Protein 4GGT (pdb70)

Radius of gyration: 18.89 Å; Cα contacts (8 Å, |Δi|>4): 561; chains: 2; bounding box: 38×26×58 Å

Solvent-accessible surface area: 10757 Å² total; per-residue (Å²): 46,53,46,83,0,34,0,85,11,122,139,24,5,44,0,43,1,141,31,20,105,115,22,81,8,108,6,33,3,18,24,80,49,169,79,62,96,1,58,40,69,82,13,98,3,45,14,45,29,57,151,122,11,8,50,1,9,0,6,9,22,130,27,33,3,0,8,20,11,63,14,45,43,147,65,63,86,0,52,16,58,27,11,36,24,73,34,17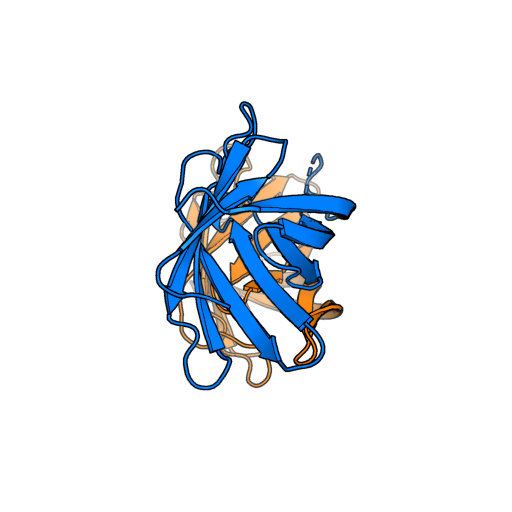3,162,11,100,33,44,138,93,126,29,44,6,77,0,53,82,84,149,47,53,44,85,0,39,0,69,10,152,100,21,1,41,0,45,0,142,31,24,101,112,24,71,6,110,8,35,5,18,9,74,7,154,68,54,66,16,75,46,63,78,20,102,3,53,14,44,28,60,148,123,9,10,65,0,5,0,6,13,22,137,39,23,8,0,8,33,11,66,22,52,43,157,65,65,86,0,53,15,59,16,8,20,12,61,27,47,156,166,1,115,27,31,145,80,134,28,40,14,68,0,56,85,87,142

CATH classification: 2.40.128.30

Nearest PDB structures (foldseek):
  4ggt-assembly1_A  TM=1.010E+00  e=2.140E-19  Bradyrhizobium diazoefficiens USDA 110
  4ggz-assembly4_D  TM=9.740E-01  e=4.653E-16  Bradyrhizobium diazoefficiens USDA 110
  3ew2-assembly4_F  TM=9.102E-01  e=3.823E-08  Rhizobium etli CFN 42
  4jnj-assembly3_C  TM=8.914E-01  e=3.272E-08  Streptomyces avidinii
  6hdt-assembly2_B  TM=8.912E-01  e=3.823E-08  Afifella pfennigii

Sequence (211 aa):
LPAPSYWKNERGSELLIWSANSGTIQGTFTNHAQGFACQGIPYPAAGSVSPTGLYFVVTFAQCNSFTRWVGTIKGSQMPTSWTLFYVNKGKPSRLKGGDIFTRVWLPAPSYWKNERGSELLIWSANNSGTIIQGTFTNHAQGFACQGIPYPAAGSVSPTGLYFVVTFAQCNSFTRRWVGTIKGSQMPTSWTLFYVDNKGKPSRLKGGDIFTRVW

Foldseek 3Di:
DDPQFWWAWPQGKIKGWHDQPPFWTWIWIAAQDPPQPLHPPIFTWIWGQDPVAIKIKTQSPVFAKMKMWTFHDDDQKTKTKMKMWGFVVRRIDIDIGIIMIGIPD/DDPQFWKAWPQGKIWGWHDCPPFKTWIWIADNHPPDPRHPDIFIWIWGQDPVAIKIKTQSPPQAKMKIWTFHDDDQKTKTKMKMWGAPPVGRTDIDIDIIMIGIPD

Structure (mmCIF, N/CA/C/O backbone):
data_4GGT
#
_entry.id   4GGT
#
_cell.length_a   34.771
_cell.length_b   46.118
_cell.length_c   46.449
_cell.angle_alpha   106.59
_cell.angle_beta   106.92
_cell.angle_gamma   106.82
#
_symmetry.space_group_name_H-M   'P 1'
#
loop_
_entity.id
_entity.type
_entity.pdbx_description
1 polymer 'Bradavidin 2'
2 water water
#
loop_
_atom_site.group_PDB
_atom_site.id
_atom_site.type_symbol
_atom_site.label_atom_id
_atom_site.label_alt_id
_atom_site.label_comp_id
_atom_site.label_asym_id
_atom_site.label_entity_id
_atom_site.label_seq_id
_atom_site.pdbx_PDB_ins_code
_atom_site.Cartn_x
_atom_site.Cartn_y
_atom_site.Cartn_z
_atom_site.occupancy
_atom_site.B_iso_or_equiv
_atom_site.auth_seq_id
_atom_site.auth_comp_id
_atom_site.auth_asym_id
_atom_site.auth_atom_id
_atom_site.pdbx_PDB_model_num
ATOM 1 N N . LEU A 1 10 ? 18.675 6.274 -14.057 1.00 31.27 7 LEU A N 1
ATOM 2 C CA . LEU A 1 10 ? 17.554 6.744 -13.181 1.00 30.44 7 LEU A CA 1
ATOM 3 C C . LEU A 1 10 ? 16.984 8.099 -13.618 1.00 30.40 7 LEU A C 1
ATOM 4 O O . LEU A 1 10 ? 17.638 9.128 -13.429 1.00 30.82 7 LEU A O 1
ATOM 9 N N . PRO A 1 11 ? 15.752 8.115 -14.183 1.00 30.05 8 PRO A N 1
ATOM 10 C CA . PRO A 1 11 ? 15.168 9.407 -14.545 1.00 29.41 8 PRO A CA 1
ATOM 11 C C . PRO A 1 11 ? 14.965 10.265 -13.306 1.00 28.67 8 PRO A C 1
ATOM 12 O O . PRO A 1 11 ? 14.660 9.740 -12.214 1.00 28.65 8 PRO A O 1
ATOM 16 N N . ALA A 1 12 ? 15.124 11.568 -13.492 1.00 27.78 9 ALA A N 1
ATOM 17 C CA . ALA A 1 12 ? 15.043 12.535 -12.401 1.00 25.82 9 ALA A CA 1
ATOM 18 C C . ALA A 1 12 ? 14.647 13.898 -12.957 1.00 26.34 9 ALA A C 1
ATOM 19 O O . ALA A 1 12 ? 15.196 14.320 -13.976 1.00 26.74 9 ALA A O 1
ATOM 21 N N . PRO A 1 13 ? 13.670 14.569 -12.309 1.00 25.62 10 PRO A N 1
ATOM 22 C CA . PRO A 1 13 ? 12.941 13.986 -11.183 1.00 24.65 10 PRO A CA 1
ATOM 23 C C . PRO A 1 13 ? 12.013 12.856 -11.580 1.00 24.18 10 PRO A C 1
ATOM 24 O O . PRO A 1 13 ? 11.601 12.725 -12.746 1.00 23.96 10 PRO A O 1
ATOM 28 N N . SER A 1 14 ? 11.674 12.014 -10.612 1.00 22.40 11 SER A N 1
ATOM 29 C CA . SER A 1 14 ? 10.726 10.959 -10.878 1.00 20.93 11 SER A CA 1
ATOM 30 C C . SER A 1 14 ? 10.151 10.546 -9.557 1.00 20.32 11 SER A C 1
ATOM 31 O O . SER A 1 14 ? 10.666 10.935 -8.505 1.00 21.28 11 SER A O 1
ATOM 34 N N . TYR A 1 15 ? 9.069 9.790 -9.616 1.00 20.25 12 TYR A N 1
ATOM 35 C CA . TYR A 1 15 ? 8.339 9.429 -8.416 1.00 19.85 12 TYR A CA 1
ATOM 36 C C . TYR A 1 15 ? 7.871 7.976 -8.550 1.00 19.90 12 TYR A C 1
ATOM 37 O O . TYR A 1 15 ? 7.281 7.601 -9.570 1.00 19.62 12 TYR A O 1
ATOM 46 N N . TRP A 1 16 ? 8.158 7.171 -7.521 1.00 20.21 13 TRP A N 1
ATOM 47 C CA . TRP A 1 16 ? 7.945 5.734 -7.554 1.00 20.28 13 TRP A CA 1
ATOM 48 C C . TRP A 1 16 ? 7.261 5.281 -6.271 1.00 20.64 13 TRP A C 1
ATOM 49 O O . TRP A 1 16 ? 7.466 5.871 -5.198 1.00 19.44 13 TRP A O 1
ATOM 60 N N . LYS A 1 17 ? 6.463 4.227 -6.373 1.00 20.18 14 LYS A N 1
ATOM 61 C CA . LYS A 1 17 ? 5.818 3.631 -5.198 1.00 21.11 14 LYS A CA 1
ATOM 62 C C . LYS A 1 17 ? 5.952 2.128 -5.217 1.00 21.33 14 LYS A C 1
ATOM 63 O O . LYS A 1 17 ? 5.914 1.528 -6.285 1.00 20.48 14 LYS A O 1
ATOM 69 N N . ASN A 1 18 ? 6.085 1.508 -4.038 1.00 20.97 15 ASN A N 1
ATOM 70 C CA . ASN A 1 18 ? 6.162 0.044 -3.981 1.00 22.36 15 ASN A CA 1
ATOM 71 C C . ASN A 1 18 ? 4.777 -0.493 -3.650 1.00 23.65 15 ASN A C 1
ATOM 72 O O . ASN A 1 18 ? 3.856 0.291 -3.477 1.00 24.00 15 ASN A O 1
ATOM 77 N N . GLU A 1 19 ? 4.646 -1.811 -3.567 1.00 25.18 16 GLU A N 1
ATOM 78 C CA . GLU A 1 19 ? 3.334 -2.425 -3.419 1.00 28.37 16 GLU A CA 1
ATOM 79 C C . GLU A 1 19 ? 2.709 -2.143 -2.051 1.00 28.85 16 GLU A C 1
ATOM 80 O O . GLU A 1 19 ? 1.483 -2.216 -1.918 1.00 30.12 16 GLU A O 1
ATOM 86 N N . ARG A 1 20 ? 3.531 -1.765 -1.062 1.00 29.45 17 ARG A N 1
ATOM 87 C CA . ARG A 1 20 ? 3.057 -1.396 0.286 1.00 30.74 17 ARG A CA 1
ATOM 88 C C . ARG A 1 20 ? 2.647 0.093 0.382 1.00 29.55 17 ARG A C 1
ATOM 89 O O . ARG A 1 20 ? 2.200 0.543 1.444 1.00 30.77 17 ARG A O 1
ATOM 97 N N . GLY A 1 21 ? 2.853 0.860 -0.696 1.00 27.62 18 GLY A N 1
ATOM 98 C CA . GLY A 1 21 ? 2.507 2.280 -0.732 1.00 25.92 18 GLY A CA 1
ATOM 99 C C . GLY A 1 21 ? 3.556 3.270 -0.241 1.00 24.74 18 GLY A C 1
ATOM 100 O O . GLY A 1 21 ? 3.259 4.457 -0.036 1.00 25.68 18 GLY A O 1
ATOM 101 N N . SER A 1 22 ? 4.768 2.784 -0.018 1.00 22.94 19 SER A N 1
ATOM 102 C CA . SER A 1 22 ? 5.893 3.665 0.298 1.00 22.17 19 SER A CA 1
ATOM 103 C C . SER A 1 22 ? 6.258 4.469 -0.939 1.00 21.35 19 SER A C 1
ATOM 104 O O . SER A 1 22 ? 6.059 3.994 -2.052 1.00 20.57 19 SER A O 1
ATOM 107 N N . GLU A 1 23 ? 6.713 5.701 -0.720 1.00 20.19 20 GLU A N 1
ATOM 108 C CA . GLU A 1 23 ? 6.985 6.649 -1.797 1.00 20.84 20 GLU A CA 1
ATOM 109 C C . GLU A 1 23 ? 8.468 6.933 -1.896 1.00 20.14 20 GLU A C 1
ATOM 110 O O . GLU A 1 23 ? 9.128 7.192 -0.887 1.00 19.28 20 GLU A O 1
ATOM 116 N N . LEU A 1 24 ? 8.953 7.031 -3.130 1.00 19.49 21 LEU A N 1
ATOM 117 C CA . LEU A 1 24 ? 10.329 7.371 -3.410 1.00 18.76 21 LEU A CA 1
ATOM 118 C C . LEU A 1 24 ? 10.335 8.498 -4.427 1.00 19.15 21 LEU A C 1
ATOM 119 O O . LEU A 1 24 ? 9.962 8.290 -5.573 1.00 19.12 21 LEU A O 1
ATOM 124 N N . LEU A 1 25 ? 10.732 9.693 -3.976 1.00 19.31 22 LEU A N 1
ATOM 125 C CA . LEU A 1 25 ? 10.836 10.854 -4.878 1.00 19.75 22 LEU A CA 1
ATOM 126 C C . LEU A 1 25 ? 12.302 11.079 -5.233 1.00 20.65 22 LEU A C 1
ATOM 127 O O . LEU A 1 25 ? 13.153 11.229 -4.351 1.00 19.46 22 LEU A O 1
ATOM 132 N N . ILE A 1 26 ? 12.623 11.064 -6.525 1.00 18.97 23 ILE A N 1
ATOM 133 C CA . ILE A 1 26 ? 13.996 11.242 -6.951 1.00 21.39 23 ILE A CA 1
ATOM 134 C C . ILE A 1 26 ? 14.157 12.655 -7.441 1.00 22.20 23 ILE A C 1
ATOM 135 O O . ILE A 1 26 ? 13.467 13.081 -8.381 1.00 23.31 23 ILE A O 1
ATOM 140 N N . TRP A 1 27 ? 15.018 13.412 -6.768 1.00 23.84 24 TRP A N 1
ATOM 141 C CA . TRP A 1 27 ? 15.282 14.807 -7.152 1.00 25.23 24 TRP A CA 1
ATOM 142 C C . TRP A 1 27 ? 16.274 14.895 -8.309 1.00 26.06 24 TRP A C 1
ATOM 143 O O . TRP A 1 27 ? 16.088 15.665 -9.273 1.00 26.57 24 TRP A O 1
ATOM 154 N N . SER A 1 28 ? 17.338 14.118 -8.189 1.00 27.32 25 SER A N 1
ATOM 155 C CA . SER A 1 28 ? 18.453 14.127 -9.116 1.00 28.77 25 SER A CA 1
ATOM 156 C C . SER A 1 28 ? 19.245 12.842 -8.967 1.00 30.43 25 SER A C 1
ATOM 157 O O . SER A 1 28 ? 19.138 12.135 -7.946 1.00 28.68 25 SER A O 1
ATOM 160 N N . ALA A 1 29 ? 20.008 12.519 -10.011 1.00 32.28 26 ALA A N 1
ATOM 161 C CA . ALA A 1 29 ? 20.874 11.350 -9.991 1.00 35.10 26 ALA A CA 1
ATOM 162 C C . ALA A 1 29 ? 22.105 11.604 -10.844 1.00 37.75 26 ALA A C 1
ATOM 163 O O . ALA A 1 29 ? 22.588 10.702 -11.547 1.00 37.87 26 ALA A O 1
ATOM 165 N N . ASN A 1 30 ? 22.605 12.833 -10.765 1.00 40.46 27 ASN A N 1
ATOM 166 C CA . ASN A 1 30 ? 23.717 13.263 -11.607 1.00 42.76 27 ASN A CA 1
ATOM 167 C C . ASN A 1 30 ? 25.068 12.825 -11.047 1.00 43.28 27 ASN A C 1
ATOM 168 O O . ASN A 1 30 ? 25.310 12.853 -9.816 1.00 43.48 27 ASN A O 1
ATOM 173 N N . SER A 1 31 ? 25.929 12.402 -11.972 1.00 43.64 28 SER A N 1
ATOM 174 C CA . SER A 1 31 ? 27.158 11.681 -11.652 1.00 44.00 28 SER A CA 1
ATOM 175 C C . SER A 1 31 ? 26.851 10.485 -10.739 1.00 43.18 28 SER A C 1
ATOM 176 O O . SER A 1 31 ? 27.590 10.197 -9.796 1.00 43.95 28 SER A O 1
ATOM 179 N N . GLY A 1 32 ? 25.721 9.833 -11.018 1.00 42.14 29 GLY A N 1
ATOM 180 C CA . GLY A 1 32 ? 25.334 8.570 -10.385 1.00 40.47 29 GLY A CA 1
ATOM 181 C C . GLY A 1 32 ? 25.206 8.592 -8.874 1.00 39.14 29 GLY A C 1
ATOM 182 O O . GLY A 1 32 ? 25.333 7.558 -8.214 1.00 38.98 29 GLY A O 1
ATOM 183 N N . THR A 1 33 ? 25.005 9.779 -8.317 1.00 37.76 30 THR A N 1
ATOM 184 C CA . THR A 1 33 ? 24.697 9.890 -6.895 1.00 36.38 30 THR A CA 1
ATOM 185 C C . THR A 1 33 ? 23.210 10.154 -6.806 1.00 35.02 30 THR A C 1
ATOM 186 O O . THR A 1 33 ? 22.710 11.096 -7.432 1.00 35.42 30 THR A O 1
ATOM 190 N N . ILE A 1 34 ? 22.478 9.343 -6.053 1.00 33.14 31 ILE A N 1
ATOM 191 C CA . ILE A 1 34 ? 21.041 9.603 -6.022 1.00 30.85 31 ILE A CA 1
ATOM 192 C C . ILE A 1 34 ? 20.653 10.503 -4.850 1.00 29.57 31 ILE A C 1
ATOM 193 O O . ILE A 1 34 ? 21.063 10.268 -3.712 1.00 29.87 31 ILE A O 1
ATOM 198 N N . GLN A 1 35 ? 19.916 11.567 -5.168 1.00 27.17 32 GLN A N 1
ATOM 199 C CA . GLN A 1 35 ? 19.343 12.463 -4.155 1.00 25.90 32 GLN A CA 1
ATOM 200 C C . GLN A 1 35 ? 17.845 12.225 -4.188 1.00 24.06 32 GLN A C 1
ATOM 201 O O . GLN A 1 35 ? 17.170 12.534 -5.192 1.00 23.14 32 GLN A O 1
ATOM 207 N N . GLY A 1 36 ? 17.320 11.669 -3.108 1.00 22.31 33 GLY A N 1
ATOM 208 C CA . GLY A 1 36 ? 15.901 11.318 -3.088 1.00 20.20 33 GLY A CA 1
ATOM 209 C C . GLY A 1 36 ? 15.242 11.556 -1.739 1.00 19.86 33 GLY A C 1
ATOM 210 O O . GLY A 1 36 ? 15.906 11.917 -0.767 1.00 18.63 33 GLY A O 1
ATOM 211 N N . THR A 1 37 ? 13.937 11.355 -1.695 1.00 19.43 34 THR A N 1
ATOM 212 C CA . THR A 1 37 ? 13.162 11.475 -0.448 1.00 20.86 34 THR A CA 1
ATOM 213 C C . THR A 1 37 ? 12.263 10.257 -0.363 1.00 20.41 34 THR A C 1
ATOM 214 O O . THR A 1 37 ? 11.604 9.926 -1.327 1.00 21.93 34 THR A O 1
ATOM 218 N N . PHE A 1 38 ? 12.191 9.612 0.793 1.00 19.26 35 PHE A N 1
ATOM 219 C CA . PHE A 1 38 ? 11.457 8.378 0.880 1.00 18.64 35 PHE A CA 1
ATOM 220 C C . PHE A 1 38 ? 10.482 8.544 2.025 1.00 18.40 35 PHE A C 1
ATOM 221 O O . PHE A 1 38 ? 10.865 9.053 3.096 1.00 18.75 35 PHE A O 1
ATOM 229 N N . THR A 1 39 ? 9.257 8.127 1.818 1.00 19.58 36 THR A N 1
ATOM 230 C CA . THR A 1 39 ? 8.345 8.073 2.963 1.00 21.56 36 THR A CA 1
ATOM 231 C C . THR A 1 39 ? 7.555 6.784 3.054 1.00 21.48 36 THR A C 1
ATOM 232 O O . THR A 1 39 ? 7.026 6.299 2.080 1.00 20.32 36 THR A O 1
ATOM 236 N N . ASN A 1 40 ? 7.620 6.174 4.231 1.00 21.05 37 ASN A N 1
ATOM 237 C CA . ASN A 1 40 ? 6.957 4.922 4.526 1.00 22.66 37 ASN A CA 1
ATOM 238 C C . ASN A 1 40 ? 5.536 5.278 4.926 1.00 23.26 37 ASN A C 1
ATOM 239 O O . ASN A 1 40 ? 5.307 6.355 5.478 1.00 23.72 37 ASN A O 1
ATOM 244 N N . HIS A 1 41 ? 4.586 4.403 4.612 1.00 24.74 38 HIS A N 1
ATOM 245 C CA . HIS A 1 41 ? 3.196 4.666 4.958 1.00 26.63 38 HIS A CA 1
ATOM 246 C C . HIS A 1 41 ? 2.541 3.500 5.676 1.00 27.55 38 HIS A C 1
ATOM 247 O O . HIS A 1 41 ? 1.324 3.278 5.546 1.00 27.72 38 HIS A O 1
ATOM 254 N N . ALA A 1 42 ? 3.340 2.769 6.456 1.00 28.00 39 ALA A N 1
ATOM 255 C CA . ALA A 1 42 ? 2.837 1.614 7.198 1.00 28.25 39 ALA A CA 1
ATOM 256 C C . ALA A 1 42 ? 2.239 2.071 8.526 1.00 28.70 39 ALA A C 1
ATOM 257 O O . ALA A 1 42 ? 2.956 2.577 9.409 1.00 28.36 39 ALA A O 1
ATOM 259 N N . GLN A 1 43 ? 0.924 1.929 8.669 1.00 29.78 40 GLN A N 1
ATOM 260 C CA . GLN A 1 43 ? 0.287 2.326 9.917 1.00 29.12 40 GLN A CA 1
ATOM 261 C C . GLN A 1 43 ? 0.895 1.505 11.031 1.00 28.42 40 GLN A C 1
ATOM 262 O O . GLN A 1 43 ? 1.121 0.310 10.878 1.00 28.16 40 GLN A O 1
ATOM 268 N N . GLY A 1 44 ? 1.176 2.138 12.162 1.00 27.22 41 GLY A N 1
ATOM 269 C CA . GLY A 1 44 ? 1.773 1.384 13.264 1.00 26.53 41 GLY A CA 1
ATOM 270 C C . GLY A 1 44 ? 3.276 1.583 13.391 1.00 26.89 41 GLY A C 1
ATOM 271 O O . GLY A 1 44 ? 3.825 1.490 14.494 1.00 27.64 41 GLY A O 1
ATOM 272 N N . PHE A 1 45 ? 3.938 1.848 12.265 1.00 25.56 42 PHE A N 1
ATOM 273 C CA . PHE A 1 45 ? 5.381 2.187 12.266 1.00 24.63 42 PHE A CA 1
ATOM 274 C C . PHE A 1 45 ? 5.579 3.624 12.714 1.00 24.28 42 PHE A C 1
ATOM 275 O O . PHE A 1 45 ? 5.051 4.536 12.097 1.00 23.88 42 PHE A O 1
ATOM 283 N N . ALA A 1 46 ? 6.341 3.852 13.790 1.00 23.22 43 ALA A N 1
ATOM 284 C CA . ALA A 1 46 ? 6.403 5.177 14.406 1.00 24.14 43 ALA A CA 1
ATOM 285 C C . ALA A 1 46 ? 6.971 6.295 13.523 1.00 24.77 43 ALA A C 1
ATOM 286 O O . ALA A 1 46 ? 6.830 7.483 13.836 1.00 25.39 43 ALA A O 1
ATOM 288 N N . CYS A 1 47 ? 7.584 5.915 12.395 1.00 24.86 44 CYS A N 1
ATOM 289 C CA . CYS A 1 47 ? 8.198 6.884 11.490 1.00 23.77 44 CYS A CA 1
ATOM 290 C C . CYS A 1 47 ? 7.466 6.935 10.163 1.00 23.48 44 CYS A C 1
ATOM 291 O O . CYS A 1 47 ? 7.922 7.594 9.229 1.00 22.81 44 CYS A O 1
ATOM 294 N N . GLN A 1 48 ? 6.315 6.279 10.089 1.00 22.83 45 GLN A N 1
ATOM 295 C CA . GLN A 1 48 ? 5.514 6.392 8.884 1.00 23.84 45 GLN A CA 1
ATOM 296 C C . GLN A 1 48 ? 5.076 7.831 8.687 1.00 23.93 45 GLN A C 1
ATOM 297 O O . GLN A 1 48 ? 4.858 8.573 9.650 1.00 24.74 45 GLN A O 1
ATOM 303 N N . GLY A 1 49 ? 4.957 8.241 7.435 1.00 23.71 46 GLY A N 1
ATOM 304 C CA . GLY A 1 49 ? 4.457 9.556 7.121 1.00 24.00 46 GLY A CA 1
ATOM 305 C C . GLY A 1 49 ? 5.484 10.653 7.251 1.00 24.63 46 GLY A C 1
ATOM 306 O O . GLY A 1 49 ? 5.177 11.818 7.032 1.00 25.30 46 GLY A O 1
ATOM 307 N N . ILE A 1 50 ? 6.702 10.316 7.648 1.00 24.41 47 ILE A N 1
ATOM 308 C CA . ILE A 1 50 ? 7.681 11.370 7.691 1.00 25.57 47 ILE A CA 1
ATOM 309 C C . ILE A 1 50 ? 8.703 11.138 6.574 1.00 24.57 47 ILE A C 1
ATOM 310 O O . ILE A 1 50 ? 9.140 9.991 6.359 1.00 23.97 47 ILE A O 1
ATOM 315 N N . PRO A 1 51 ? 9.006 12.205 5.822 1.00 24.94 48 PRO A N 1
ATOM 316 C CA . PRO A 1 51 ? 9.962 12.091 4.707 1.00 23.71 48 PRO A CA 1
ATOM 317 C C . PRO A 1 51 ? 11.402 12.050 5.208 1.00 23.50 48 PRO A C 1
ATOM 318 O O . PRO A 1 51 ? 11.778 12.839 6.080 1.00 23.23 48 PRO A O 1
ATOM 322 N N . TYR A 1 52 ? 12.168 11.080 4.706 1.00 21.64 49 TYR A N 1
ATOM 323 C CA . TYR A 1 52 ? 13.591 10.957 5.022 1.00 21.18 49 TYR A CA 1
ATOM 324 C C . TYR A 1 52 ? 14.422 10.998 3.770 1.00 20.42 49 TYR A C 1
ATOM 325 O O . TYR A 1 52 ? 13.953 10.590 2.699 1.00 20.43 49 TYR A O 1
ATOM 334 N N . PRO A 1 53 ? 15.675 11.469 3.885 1.00 20.44 50 PRO A N 1
ATOM 335 C CA . PRO A 1 53 ? 16.543 11.427 2.708 1.00 20.61 50 PRO A CA 1
ATOM 336 C C . PRO A 1 53 ? 16.790 10.007 2.222 1.00 20.76 50 PRO A C 1
ATOM 337 O O . PRO A 1 53 ? 16.883 9.070 3.031 1.00 21.75 50 PRO A O 1
ATOM 341 N N . ALA A 1 54 ? 16.884 9.849 0.907 1.00 20.36 51 ALA A N 1
ATOM 342 C CA . ALA A 1 54 ? 17.345 8.603 0.307 1.00 20.22 51 ALA A CA 1
ATOM 343 C C . ALA A 1 54 ? 18.665 8.929 -0.409 1.00 21.52 51 ALA A C 1
ATOM 344 O O . ALA A 1 54 ? 18.741 9.896 -1.182 1.00 22.65 51 ALA A O 1
ATOM 346 N N . ALA A 1 55 ? 19.686 8.166 -0.064 1.00 20.76 52 ALA A N 1
ATOM 347 C CA . ALA A 1 55 ? 21.027 8.327 -0.642 1.00 21.63 52 ALA A CA 1
ATOM 348 C C . ALA A 1 55 ? 21.515 7.008 -1.206 1.00 22.90 52 ALA A C 1
ATOM 349 O O . ALA A 1 55 ? 21.313 5.930 -0.625 1.00 21.74 52 ALA A O 1
ATOM 351 N N . GLY A 1 56 ? 22.215 7.100 -2.325 1.00 23.97 53 GLY A N 1
ATOM 352 C CA . GLY A 1 56 ? 22.842 5.901 -2.879 1.00 25.65 53 GLY A CA 1
ATOM 353 C C . GLY A 1 56 ? 23.511 6.224 -4.186 1.00 26.60 53 GLY A C 1
ATOM 354 O O . GLY A 1 56 ? 23.839 7.391 -4.456 1.00 27.39 53 GLY A O 1
ATOM 355 N N . SER A 1 57 ? 23.689 5.189 -5.000 1.00 28.21 54 SER A N 1
ATOM 356 C CA . SER A 1 57 ? 24.458 5.290 -6.245 1.00 29.74 54 SER A CA 1
ATOM 357 C C . SER A 1 57 ? 23.737 4.522 -7.334 1.00 30.38 54 SER A C 1
ATOM 358 O O . SER A 1 57 ? 23.140 3.469 -7.065 1.00 28.71 54 SER A O 1
ATOM 361 N N . VAL A 1 58 ? 23.789 5.058 -8.555 1.00 31.16 55 VAL A N 1
ATOM 362 C CA . VAL A 1 58 ? 23.271 4.360 -9.732 1.00 32.73 55 VAL A CA 1
ATOM 363 C C . VAL A 1 58 ? 24.405 4.180 -10.732 1.00 34.24 55 VAL A C 1
ATOM 364 O O . VAL A 1 58 ? 25.242 5.068 -10.910 1.00 33.64 55 VAL A O 1
ATOM 368 N N . SER A 1 59 ? 24.456 2.991 -11.324 1.00 35.69 56 SER A N 1
ATOM 369 C CA . SER A 1 59 ? 25.515 2.626 -12.247 1.00 37.21 56 SER A CA 1
ATOM 370 C C . SER A 1 59 ? 24.896 1.859 -13.393 1.00 37.93 56 SER A C 1
ATOM 371 O O . SER A 1 59 ? 23.706 1.522 -13.343 1.00 38.01 56 SER A O 1
ATOM 374 N N . PRO A 1 60 ? 25.703 1.561 -14.437 1.00 39.03 57 PRO A N 1
ATOM 375 C CA . PRO A 1 60 ? 25.245 0.670 -15.497 1.00 39.45 57 PRO A CA 1
ATOM 376 C C . PRO A 1 60 ? 24.731 -0.672 -14.960 1.00 39.53 57 PRO A C 1
ATOM 377 O O . PRO A 1 60 ? 23.845 -1.266 -15.570 1.00 40.33 57 PRO A O 1
ATOM 381 N N . THR A 1 61 ? 25.273 -1.119 -13.826 1.00 38.97 58 THR A N 1
ATOM 382 C CA . THR A 1 61 ? 24.951 -2.423 -13.212 1.00 38.41 58 THR A CA 1
ATOM 383 C C . THR A 1 61 ? 23.650 -2.406 -12.378 1.00 36.94 58 THR A C 1
ATOM 384 O O . THR A 1 61 ? 23.135 -3.473 -11.992 1.00 37.67 58 THR A O 1
ATOM 388 N N . GLY A 1 62 ? 23.106 -1.217 -12.107 1.00 34.04 59 GLY A N 1
ATOM 389 C CA . GLY A 1 62 ? 21.932 -1.123 -11.232 1.00 30.96 59 GLY A CA 1
ATOM 390 C C . GLY A 1 62 ? 22.016 0.031 -10.259 1.00 28.80 59 GLY A C 1
ATOM 391 O O . GLY A 1 62 ? 22.645 1.050 -10.549 1.00 28.14 59 GLY A O 1
ATOM 392 N N . LEU A 1 63 ? 21.360 -0.117 -9.112 1.00 25.92 60 LEU A N 1
ATOM 393 C CA . LEU A 1 63 ? 21.335 0.960 -8.129 1.00 23.79 60 LEU A CA 1
ATOM 394 C C . LEU A 1 63 ? 21.187 0.434 -6.714 1.00 22.94 60 LEU A C 1
ATOM 395 O O . LEU A 1 63 ? 20.746 -0.696 -6.504 1.00 21.44 60 LEU A O 1
ATOM 400 N N . TYR A 1 64 ? 21.569 1.259 -5.739 1.00 21.64 61 TYR A N 1
ATOM 401 C CA . TYR A 1 64 ? 21.206 0.971 -4.355 1.00 21.25 61 TYR A CA 1
ATOM 402 C C . TYR A 1 64 ? 20.880 2.283 -3.685 1.00 20.23 61 TYR A C 1
ATOM 403 O O . TYR A 1 64 ? 21.389 3.332 -4.094 1.00 19.93 61 TYR A O 1
ATOM 412 N N . PHE A 1 65 ? 19.996 2.226 -2.695 1.00 18.78 62 PHE A N 1
ATOM 413 C CA . PHE A 1 65 ? 19.789 3.436 -1.868 1.00 17.48 62 PHE A CA 1
ATOM 414 C C . PHE A 1 65 ? 19.486 3.040 -0.440 1.00 18.21 62 PHE A C 1
ATOM 415 O O . PHE A 1 65 ? 19.076 1.897 -0.174 1.00 15.94 62 PHE A O 1
ATOM 423 N N . VAL A 1 66 ? 19.768 3.963 0.471 1.00 17.47 63 VAL A N 1
ATOM 424 C CA . VAL A 1 66 ? 19.637 3.727 1.903 1.00 17.82 63 VAL A CA 1
ATOM 425 C C . VAL A 1 66 ? 18.784 4.850 2.496 1.00 17.65 63 VAL A C 1
ATOM 426 O O . VAL A 1 66 ? 18.931 6.024 2.139 1.00 16.81 63 VAL A O 1
ATOM 430 N N . VAL A 1 67 ? 17.824 4.468 3.353 1.00 16.74 64 VAL A N 1
ATOM 431 C CA . VAL A 1 67 ? 17.039 5.440 4.067 1.00 17.06 64 VAL A CA 1
ATOM 432 C C . VAL A 1 67 ? 17.175 5.172 5.577 1.00 16.90 64 VAL A C 1
ATOM 433 O O . VAL A 1 67 ? 17.036 4.038 6.014 1.00 16.32 64 VAL A O 1
ATOM 437 N N . THR A 1 68 ? 17.441 6.217 6.353 1.00 15.66 65 THR A N 1
ATOM 438 C CA . THR A 1 68 ? 17.534 6.069 7.823 1.00 17.93 65 THR A CA 1
ATOM 439 C C . THR A 1 68 ? 16.310 6.725 8.463 1.00 17.16 65 THR A C 1
ATOM 440 O O . THR A 1 68 ? 16.035 7.923 8.261 1.00 17.44 65 THR A O 1
ATOM 444 N N . PHE A 1 69 ? 15.506 5.909 9.143 1.00 18.85 66 PHE A N 1
ATOM 445 C CA . PHE A 1 69 ? 14.286 6.407 9.782 1.00 19.06 66 PHE A CA 1
ATOM 446 C C . PHE A 1 69 ? 14.727 6.831 11.184 1.00 19.52 66 PHE A C 1
ATOM 447 O O . PHE A 1 69 ? 14.779 6.012 12.116 1.00 20.24 66 PHE A O 1
ATOM 455 N N . ALA A 1 70 ? 15.118 8.091 11.296 1.00 20.76 67 ALA A N 1
ATOM 456 C CA . ALA A 1 70 ? 15.988 8.513 12.405 1.00 21.83 67 ALA A CA 1
ATOM 457 C C . ALA A 1 70 ? 15.341 8.322 13.761 1.00 23.62 67 ALA A C 1
ATOM 458 O O . ALA A 1 70 ? 16.008 7.840 14.706 1.00 23.99 67 ALA A O 1
ATOM 460 N N . GLN A 1 71 ? 14.059 8.658 13.857 1.00 24.22 68 GLN A N 1
ATOM 461 C CA . GLN A 1 71 ? 13.373 8.627 15.161 1.00 25.88 68 GLN A CA 1
ATOM 462 C C . GLN A 1 71 ? 13.075 7.197 15.632 1.00 25.93 68 GLN A C 1
ATOM 463 O O . GLN A 1 71 ? 12.738 6.975 16.796 1.00 26.23 68 GLN A O 1
ATOM 469 N N . CYS A 1 72 ? 13.242 6.231 14.728 1.00 25.55 69 CYS A N 1
ATOM 470 C CA . CYS A 1 72 ? 12.954 4.819 14.954 1.00 24.92 69 CYS A CA 1
ATOM 471 C C . CYS A 1 72 ? 14.198 3.924 15.057 1.00 23.77 69 CYS A C 1
ATOM 472 O O . CYS A 1 72 ? 14.072 2.704 15.141 1.00 23.89 69 CYS A O 1
ATOM 475 N N . ASN A 1 73 ? 15.403 4.503 15.047 1.00 21.89 70 ASN A N 1
ATOM 476 C CA . ASN A 1 73 ? 16.614 3.674 15.151 1.00 20.71 70 ASN A CA 1
ATOM 477 C C . ASN A 1 73 ? 16.612 2.511 14.165 1.00 19.86 70 ASN A C 1
ATOM 478 O O . ASN A 1 73 ? 16.814 1.331 14.500 1.00 18.15 70 ASN A O 1
ATOM 483 N N . SER A 1 74 ? 16.379 2.862 12.909 1.00 19.56 71 SER A N 1
ATOM 484 C CA . SER A 1 74 ? 16.389 1.851 11.888 1.00 19.62 71 SER A CA 1
ATOM 485 C C . SER A 1 74 ? 16.845 2.455 10.584 1.00 18.22 71 SER A C 1
ATOM 486 O O . SER A 1 74 ? 16.708 3.667 10.361 1.00 18.94 71 SER A O 1
ATOM 489 N N . PHE A 1 75 ? 17.389 1.593 9.751 1.00 17.89 72 PHE A N 1
ATOM 490 C CA . PHE A 1 75 ? 17.620 1.961 8.363 1.00 16.60 72 PHE A CA 1
ATOM 491 C C . PHE A 1 75 ? 17.412 0.778 7.463 1.00 16.59 72 PHE A C 1
ATOM 492 O O . PHE A 1 75 ? 17.533 -0.387 7.875 1.00 16.80 72 PHE A O 1
ATOM 500 N N . THR A 1 76 ? 17.079 1.076 6.217 1.00 15.52 73 THR A N 1
ATOM 501 C CA . THR A 1 76 ? 16.916 0.037 5.189 1.00 16.47 73 THR A CA 1
ATOM 502 C C . THR A 1 76 ? 17.797 0.360 3.994 1.00 17.08 73 THR A C 1
ATOM 503 O O . THR A 1 76 ? 17.904 1.519 3.622 1.00 17.18 73 THR A O 1
ATOM 507 N N . ARG A 1 77 ? 18.391 -0.674 3.404 1.00 17.06 74 ARG A N 1
ATOM 508 C CA . ARG A 1 77 ? 19.154 -0.505 2.182 1.00 16.27 74 ARG A CA 1
ATOM 509 C C . ARG A 1 77 ? 18.455 -1.329 1.132 1.00 17.20 74 ARG A C 1
ATOM 510 O O . ARG A 1 77 ? 18.257 -2.552 1.345 1.00 16.39 74 ARG A O 1
ATOM 518 N N . TRP A 1 78 ? 18.186 -0.691 -0.012 1.00 16.70 75 TRP A N 1
ATOM 519 C CA . TRP A 1 78 ? 17.612 -1.408 -1.167 1.00 17.21 75 TRP A CA 1
ATOM 520 C C . TRP A 1 78 ? 18.706 -1.512 -2.233 1.00 17.85 75 TRP A C 1
ATOM 521 O O . TRP A 1 78 ? 19.476 -0.566 -2.443 1.00 17.57 75 TRP A O 1
ATOM 532 N N . VAL A 1 79 ? 18.772 -2.662 -2.910 1.00 18.25 76 VAL A N 1
ATOM 533 C CA . VAL A 1 79 ? 19.667 -2.829 -4.021 1.00 20.08 76 VAL A CA 1
ATOM 534 C C . VAL A 1 79 ? 18.827 -3.474 -5.150 1.00 19.81 76 VAL A C 1
ATOM 535 O O . VAL A 1 79 ? 17.974 -4.324 -4.881 1.00 19.42 76 VAL A O 1
ATOM 539 N N . GLY A 1 80 ? 19.011 -3.004 -6.369 1.00 19.76 77 GLY A N 1
ATOM 540 C CA . GLY A 1 80 ? 18.203 -3.501 -7.483 1.00 20.64 77 GLY A CA 1
ATOM 541 C C . GLY A 1 80 ? 18.627 -2.945 -8.819 1.00 20.98 77 GLY A C 1
ATOM 542 O O . GLY A 1 80 ? 19.806 -2.620 -9.047 1.00 21.43 77 GLY A O 1
ATOM 543 N N . THR A 1 81 ? 17.652 -2.800 -9.695 1.00 22.38 78 THR A N 1
ATOM 544 C CA . THR A 1 81 ? 17.932 -2.379 -11.071 1.00 23.97 78 THR A CA 1
ATOM 545 C C . THR A 1 81 ? 16.725 -1.641 -11.583 1.00 23.79 78 THR A C 1
ATOM 546 O O . THR A 1 81 ? 15.671 -1.659 -10.947 1.00 23.47 78 THR A O 1
ATOM 550 N N . ILE A 1 82 ? 16.889 -0.964 -12.715 1.00 23.76 79 ILE A N 1
ATOM 551 C CA . ILE A 1 82 ? 15.794 -0.264 -13.350 1.00 24.71 79 ILE A CA 1
ATOM 552 C C . ILE A 1 82 ? 15.536 -0.889 -14.710 1.00 24.71 79 ILE A C 1
ATOM 553 O O . ILE A 1 82 ? 16.460 -1.018 -15.517 1.00 25.84 79 ILE A O 1
ATOM 558 N N . LYS A 1 83 ? 14.294 -1.292 -14.931 1.00 24.18 80 LYS A N 1
ATOM 559 C CA . LYS A 1 83 ? 13.868 -1.879 -16.191 1.00 24.95 80 LYS A CA 1
ATOM 560 C C . LYS A 1 83 ? 12.637 -1.120 -16.609 1.00 25.43 80 LYS A C 1
ATOM 561 O O . LYS A 1 83 ? 11.520 -1.437 -16.190 1.00 25.41 80 LYS A O 1
ATOM 567 N N . GLY A 1 84 ? 12.858 -0.053 -17.375 1.00 26.67 81 GLY A N 1
ATOM 568 C CA . GLY A 1 84 ? 11.765 0.810 -17.805 1.00 27.49 81 GLY A CA 1
ATOM 569 C C . GLY A 1 84 ? 11.058 1.458 -16.635 1.00 26.95 81 GLY A C 1
ATOM 570 O O . GLY A 1 84 ? 11.680 2.186 -15.872 1.00 28.70 81 GLY A O 1
ATOM 571 N N . SER A 1 85 ? 9.772 1.149 -16.463 1.00 27.12 82 SER A N 1
ATOM 572 C CA . SER A 1 85 ? 8.916 1.806 -15.467 1.00 27.00 82 SER A CA 1
ATOM 573 C C . SER A 1 85 ? 8.880 1.012 -14.132 1.00 25.46 82 SER A C 1
ATOM 574 O O . SER A 1 85 ? 8.101 1.297 -13.230 1.00 23.71 82 SER A O 1
ATOM 577 N N . GLN A 1 86 ? 9.728 -0.006 -14.032 1.00 23.81 83 GLN A N 1
ATOM 578 C CA . GLN A 1 86 ? 9.739 -0.856 -12.836 1.00 23.96 83 GLN A CA 1
ATOM 579 C C . GLN A 1 86 ? 11.137 -0.985 -12.252 1.00 22.85 83 GLN A C 1
ATOM 580 O O . GLN A 1 86 ? 12.143 -0.998 -12.984 1.00 22.92 83 GLN A O 1
ATOM 586 N N . MET A 1 87 ? 11.195 -1.106 -10.928 1.00 21.38 84 MET A N 1
ATOM 587 C CA . MET A 1 87 ? 12.455 -1.086 -10.234 1.00 20.94 84 MET A CA 1
ATOM 588 C C . MET A 1 87 ? 12.437 -2.226 -9.220 1.00 19.89 84 MET A C 1
ATOM 589 O O . MET A 1 87 ? 12.115 -2.026 -8.034 1.00 20.38 84 MET A O 1
ATOM 594 N N . PRO A 1 88 ? 12.789 -3.435 -9.672 1.00 19.10 85 PRO A N 1
ATOM 595 C CA . PRO A 1 88 ? 12.818 -4.518 -8.708 1.00 18.83 85 PRO A CA 1
ATOM 596 C C . PRO A 1 88 ? 14.004 -4.384 -7.768 1.00 18.65 85 PRO A C 1
ATOM 597 O O . PRO A 1 88 ? 15.078 -4.003 -8.185 1.00 18.08 85 PRO A O 1
ATOM 601 N N . THR A 1 89 ? 13.816 -4.731 -6.500 1.00 18.61 86 THR A N 1
ATOM 602 C CA . THR A 1 89 ? 14.881 -4.551 -5.510 1.00 18.85 86 THR A CA 1
ATOM 603 C C . THR A 1 89 ? 14.783 -5.630 -4.442 1.00 19.15 86 THR A C 1
ATOM 604 O O . THR A 1 89 ? 13.716 -6.252 -4.254 1.00 19.07 86 THR A O 1
ATOM 608 N N . SER A 1 90 ? 15.904 -5.874 -3.761 1.00 19.21 87 SER A N 1
ATOM 609 C CA . SER A 1 90 ? 15.866 -6.632 -2.503 1.00 19.97 87 SER A CA 1
ATOM 610 C C . SER A 1 90 ? 16.244 -5.648 -1.394 1.00 19.93 87 SER A C 1
ATOM 611 O O . SER A 1 90 ? 16.938 -4.680 -1.651 1.00 20.25 87 SER A O 1
ATOM 614 N N . TRP A 1 91 ? 15.764 -5.868 -0.176 1.00 18.72 88 TRP A N 1
ATOM 615 C CA . TRP A 1 91 ? 16.189 -4.955 0.887 1.00 19.53 88 TRP A CA 1
ATOM 616 C C . TRP A 1 91 ? 16.590 -5.663 2.159 1.00 20.14 88 TRP A C 1
ATOM 617 O O . TRP A 1 91 ? 16.227 -6.814 2.362 1.00 19.93 88 TRP A O 1
ATOM 628 N N . THR A 1 92 ? 17.341 -4.957 3.001 1.00 19.60 89 THR A N 1
ATOM 629 C CA . THR A 1 92 ? 17.769 -5.468 4.299 1.00 20.20 89 THR A CA 1
ATOM 630 C C . THR A 1 92 ? 17.491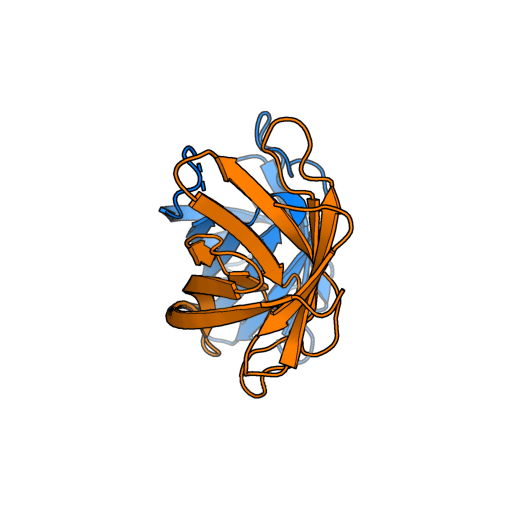 -4.296 5.246 1.00 21.34 89 THR A C 1
ATOM 631 O O . THR A 1 92 ? 17.898 -3.173 4.956 1.00 19.99 89 THR A O 1
ATOM 635 N N . LEU A 1 93 ? 16.730 -4.574 6.311 1.00 21.56 90 LEU A N 1
ATOM 636 C CA . LEU A 1 93 ? 16.339 -3.601 7.342 1.00 22.93 90 LEU A CA 1
ATOM 637 C C . LEU A 1 93 ? 17.140 -3.959 8.592 1.00 22.97 90 LEU A C 1
ATOM 638 O O . LEU A 1 93 ? 17.217 -5.129 8.978 1.00 21.24 90 LEU A O 1
ATOM 643 N N . PHE A 1 94 ? 17.749 -2.957 9.208 1.00 24.13 91 PHE A N 1
ATOM 644 C CA . PHE A 1 94 ? 18.360 -3.132 10.529 1.00 25.17 91 PHE A CA 1
ATOM 645 C C . PHE A 1 94 ? 17.652 -2.242 11.517 1.00 24.89 91 PHE A C 1
ATOM 646 O O . PHE A 1 94 ? 17.411 -1.083 11.241 1.00 21.98 91 PHE A O 1
ATOM 654 N N . TYR A 1 95 ? 17.253 -2.807 12.652 1.00 27.01 92 TYR A N 1
ATOM 655 C CA . TYR A 1 95 ? 16.499 -2.047 13.639 1.00 29.94 92 TYR A CA 1
ATOM 656 C C . TYR A 1 95 ? 16.793 -2.604 15.010 1.00 30.52 92 TYR A C 1
ATOM 657 O O . TYR A 1 95 ? 17.566 -3.545 15.140 1.00 30.10 92 TYR A O 1
ATOM 666 N N . VAL A 1 96 ? 16.202 -1.963 16.007 1.00 33.41 93 VAL A N 1
ATOM 667 C CA . VAL A 1 96 ? 16.274 -2.392 17.395 1.00 34.66 93 VAL A CA 1
ATOM 668 C C . VAL A 1 96 ? 14.866 -2.816 17.795 1.00 35.74 93 VAL A C 1
ATOM 669 O O . VAL A 1 96 ? 13.935 -2.018 17.678 1.00 36.86 93 VAL A O 1
ATOM 673 N N . ASN A 1 98 ? 12.152 -5.624 19.951 1.00 55.91 95 ASN A N 1
ATOM 674 C CA . ASN A 1 98 ? 11.202 -4.822 20.749 1.00 55.94 95 ASN A CA 1
ATOM 675 C C . ASN A 1 98 ? 11.556 -4.705 22.241 1.00 55.16 95 ASN A C 1
ATOM 676 O O . ASN A 1 98 ? 11.109 -3.780 22.927 1.00 55.32 95 ASN A O 1
ATOM 681 N N . LYS A 1 99 ? 12.360 -5.641 22.734 1.00 54.12 96 LYS A N 1
ATOM 682 C CA . LYS A 1 99 ? 12.919 -5.547 24.080 1.00 52.70 96 LYS A CA 1
ATOM 683 C C . LYS A 1 99 ? 14.194 -4.698 24.089 1.00 51.75 96 LYS A C 1
ATOM 684 O O . LYS A 1 99 ? 15.037 -4.830 24.984 1.00 52.12 96 LYS A O 1
ATOM 690 N N . GLY A 1 100 ? 14.326 -3.822 23.091 1.00 50.29 97 GLY A N 1
ATOM 691 C CA . GLY A 1 100 ? 15.531 -3.011 22.916 1.00 47.86 97 GLY A CA 1
ATOM 692 C C . GLY A 1 100 ? 16.608 -3.797 22.192 1.00 46.18 97 GLY A C 1
ATOM 693 O O . GLY A 1 100 ? 17.789 -3.430 22.214 1.00 45.69 97 GLY A O 1
ATOM 694 N N . LYS A 1 101 ? 16.200 -4.885 21.539 1.00 44.41 98 LYS A N 1
ATOM 695 C CA . LYS A 1 101 ? 17.144 -5.784 20.887 1.00 42.81 98 LYS A CA 1
ATOM 696 C C . LYS A 1 101 ? 17.240 -5.436 19.407 1.00 41.38 98 LYS A C 1
ATOM 697 O O . LYS A 1 101 ? 16.219 -5.312 18.731 1.00 41.07 98 LYS A O 1
ATOM 703 N N . PRO A 1 102 ? 18.472 -5.284 18.895 1.00 40.06 99 PRO A N 1
ATOM 704 C CA . PRO A 1 102 ? 18.591 -5.050 17.466 1.00 39.06 99 PRO A CA 1
ATOM 705 C C . PRO A 1 102 ? 18.292 -6.333 16.707 1.00 37.74 99 PRO A C 1
ATOM 706 O O . PRO A 1 102 ? 18.501 -7.432 17.222 1.00 37.55 99 PRO A O 1
ATOM 710 N N . SER A 1 103 ? 17.806 -6.183 15.486 1.00 35.95 100 SER A N 1
ATOM 711 C CA . SER A 1 103 ? 17.451 -7.321 14.663 1.00 34.56 100 SER A CA 1
ATOM 712 C C . SER A 1 103 ? 17.609 -6.912 13.203 1.00 33.39 100 SER A C 1
ATOM 713 O O . SER A 1 103 ? 17.760 -5.719 12.903 1.00 30.98 100 SER A O 1
ATOM 716 N N . ARG A 1 104 ? 17.593 -7.904 12.320 1.00 33.09 101 ARG A N 1
ATOM 717 C CA . ARG A 1 104 ? 17.574 -7.644 10.882 1.00 34.00 101 ARG A CA 1
ATOM 718 C C . ARG A 1 104 ? 16.432 -8.380 10.204 1.00 33.16 101 ARG A C 1
ATOM 719 O O . ARG A 1 104 ? 15.978 -9.431 10.679 1.00 33.82 101 ARG A O 1
ATOM 727 N N . LEU A 1 105 ? 15.949 -7.794 9.112 1.00 31.28 102 LEU A N 1
ATOM 728 C CA . LEU A 1 105 ? 14.905 -8.406 8.304 1.00 30.25 102 LEU A CA 1
ATOM 729 C C . LEU A 1 105 ? 15.309 -8.226 6.858 1.00 28.96 102 LEU A C 1
ATOM 730 O O . LEU A 1 105 ? 16.008 -7.276 6.521 1.00 25.89 102 LEU A O 1
ATOM 735 N N . LYS A 1 106 ? 14.885 -9.171 6.019 1.00 27.69 103 LYS A N 1
ATOM 736 C CA . LYS A 1 106 ? 15.222 -9.153 4.601 1.00 27.81 103 LYS A CA 1
ATOM 737 C C . LYS A 1 106 ? 13.964 -9.340 3.761 1.00 26.72 103 LYS A C 1
ATOM 738 O O . LYS A 1 106 ? 12.977 -9.915 4.216 1.00 27.03 103 LYS A O 1
ATOM 744 N N . GLY A 1 107 ? 13.972 -8.809 2.542 1.00 25.49 104 GLY A N 1
ATOM 745 C CA . GLY A 1 107 ? 12.733 -8.833 1.777 1.00 24.05 104 GLY A CA 1
ATOM 746 C C . GLY A 1 107 ? 12.941 -8.321 0.381 1.00 23.76 104 GLY A C 1
ATOM 747 O O . GLY A 1 107 ? 14.073 -8.122 -0.036 1.00 23.10 104 GLY A O 1
ATOM 748 N N . GLY A 1 108 ? 11.847 -8.196 -0.365 1.00 23.28 105 GLY A N 1
ATOM 749 C CA . GLY A 1 108 ? 11.917 -7.663 -1.735 1.00 22.89 105 GLY A CA 1
ATOM 750 C C . GLY A 1 108 ? 10.844 -6.610 -1.958 1.00 23.09 105 GLY A C 1
ATOM 751 O O . GLY A 1 108 ? 9.834 -6.600 -1.260 1.00 23.73 105 GLY A O 1
ATOM 752 N N . 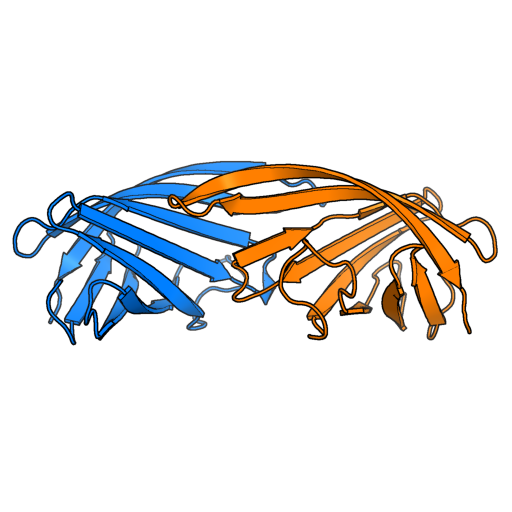ASP A 1 109 ? 11.073 -5.705 -2.907 1.00 22.41 106 ASP A N 1
ATOM 753 C CA . ASP A 1 109 ? 10.077 -4.685 -3.265 1.00 22.17 106 A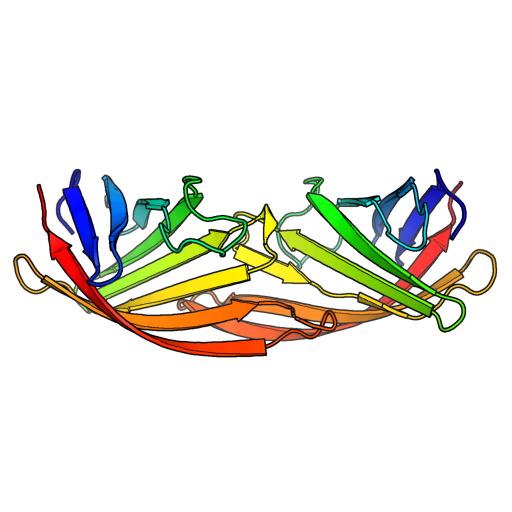SP A CA 1
ATOM 754 C C . ASP A 1 109 ? 10.182 -4.473 -4.748 1.00 21.70 106 ASP A C 1
ATOM 755 O O . ASP A 1 109 ? 11.277 -4.527 -5.310 1.00 21.29 106 ASP A O 1
ATOM 760 N N . ILE A 1 110 ? 9.058 -4.164 -5.382 1.00 20.57 107 ILE A N 1
ATOM 761 C CA . ILE A 1 110 ? 9.144 -3.589 -6.745 1.00 20.29 107 ILE A CA 1
ATOM 762 C C . ILE A 1 110 ? 8.542 -2.188 -6.681 1.00 19.21 107 ILE A C 1
ATOM 763 O O . ILE A 1 110 ? 7.365 -2.018 -6.314 1.00 20.31 107 ILE A O 1
ATOM 768 N N . PHE A 1 111 ? 9.343 -1.191 -7.023 1.00 18.89 108 PHE A N 1
ATOM 769 C CA . PHE A 1 111 ? 8.854 0.172 -7.133 1.00 19.07 108 PHE A CA 1
ATOM 770 C C . PHE A 1 111 ? 8.427 0.354 -8.579 1.00 20.10 108 PHE A C 1
ATOM 771 O O . PHE A 1 111 ? 9.121 -0.079 -9.490 1.00 20.15 108 PHE A O 1
ATOM 779 N N . THR A 1 112 ? 7.293 1.004 -8.760 1.00 19.94 109 THR A N 1
ATOM 780 C CA . THR A 1 112 ? 6.774 1.283 -10.092 1.00 22.04 109 THR A CA 1
ATOM 781 C C . THR A 1 112 ? 6.741 2.779 -10.258 1.00 22.22 109 THR A C 1
ATOM 782 O O . THR A 1 112 ? 6.333 3.498 -9.335 1.00 21.80 109 THR A O 1
ATOM 786 N N . ARG A 1 113 ? 7.215 3.257 -11.412 1.00 23.36 110 ARG A N 1
ATOM 787 C CA . ARG A 1 113 ? 7.201 4.684 -11.672 1.00 24.26 110 ARG A CA 1
ATOM 788 C C . ARG A 1 113 ? 5.774 5.223 -11.843 1.00 25.32 110 ARG A C 1
ATOM 789 O O . ARG A 1 113 ? 4.946 4.664 -12.584 1.00 25.11 110 ARG A O 1
ATOM 797 N N . VAL A 1 114 ? 5.487 6.294 -11.100 1.00 24.20 111 VAL A N 1
ATOM 798 C CA . VAL A 1 114 ? 4.198 6.975 -11.136 1.00 25.23 111 VAL A CA 1
ATOM 799 C C . VAL A 1 114 ? 4.247 8.204 -12.038 1.00 25.46 111 VAL A C 1
ATOM 800 O O . VAL A 1 114 ? 3.354 8.402 -12.881 1.00 26.34 111 VAL A O 1
ATOM 804 N N . TRP A 1 115 ? 5.283 9.018 -11.867 1.00 24.69 112 TRP A N 1
ATOM 805 C CA . TRP A 1 115 ? 5.588 10.082 -12.818 1.00 24.84 112 TRP A CA 1
ATOM 806 C C . TRP A 1 115 ? 7.090 10.297 -12.990 1.00 24.95 112 TRP A C 1
ATOM 807 O O . TRP A 1 115 ? 7.530 11.056 -13.853 1.00 25.26 112 TRP A O 1
ATOM 819 N N . LEU B 1 10 ? 20.740 6.562 37.338 1.00 27.37 7 LEU B N 1
ATOM 820 C CA . LEU B 1 10 ? 21.287 7.640 36.429 1.00 26.33 7 LEU B CA 1
ATOM 821 C C . LEU B 1 10 ? 20.910 9.091 36.845 1.00 26.11 7 LEU B C 1
ATOM 822 O O . LEU B 1 10 ? 19.758 9.532 36.661 1.00 26.60 7 LEU B O 1
ATOM 827 N N . PRO B 1 11 ? 21.887 9.847 37.395 1.00 25.19 8 PRO B N 1
ATOM 828 C CA . PRO B 1 11 ? 21.697 11.249 37.749 1.00 24.63 8 PRO B CA 1
ATOM 829 C C . PRO B 1 11 ? 21.380 12.033 36.477 1.00 23.80 8 PRO B C 1
ATOM 830 O O . PRO B 1 11 ? 21.936 11.738 35.405 1.00 23.20 8 PRO B O 1
ATOM 834 N N . ALA B 1 12 ? 20.467 12.989 36.584 1.00 23.72 9 ALA B N 1
ATOM 835 C CA . ALA B 1 12 ? 20.093 13.805 35.430 1.00 23.15 9 ALA B CA 1
ATOM 836 C C . ALA B 1 12 ? 19.600 15.159 35.899 1.00 23.22 9 ALA B C 1
ATOM 837 O O . ALA B 1 12 ? 18.856 15.212 36.874 1.00 23.44 9 ALA B O 1
ATOM 839 N N . PRO B 1 13 ? 19.963 16.237 35.182 1.00 22.63 10 PRO B N 1
ATOM 840 C CA . PRO B 1 13 ? 20.949 16.264 34.075 1.00 22.04 10 PRO B CA 1
ATOM 841 C C . PRO B 1 13 ? 22.353 15.833 34.524 1.00 21.98 10 PRO B C 1
ATOM 842 O O . PRO B 1 13 ? 22.715 15.991 35.693 1.00 21.30 10 PRO B O 1
ATOM 846 N N . SER B 1 14 ? 23.126 15.254 33.607 1.00 20.99 11 SER B N 1
ATOM 847 C CA . SER B 1 14 ? 24.511 14.911 33.869 1.00 20.55 11 SER B CA 1
ATOM 848 C C . SER B 1 14 ? 25.196 14.863 32.525 1.00 20.15 11 SER B C 1
ATOM 849 O O . SER B 1 14 ? 24.522 14.877 31.498 1.00 20.68 11 SER B O 1
ATOM 852 N N . TYR B 1 15 ? 26.526 14.865 32.552 1.00 21.03 12 TYR B N 1
ATOM 853 C CA . TYR B 1 15 ? 27.360 14.962 31.350 1.00 20.76 12 TYR B CA 1
ATOM 854 C C . TYR B 1 15 ? 28.541 14.000 31.504 1.00 20.50 12 TYR B C 1
ATOM 855 O O . TYR B 1 15 ? 29.279 14.050 32.513 1.00 20.07 12 TYR B O 1
ATOM 864 N N . TRP B 1 16 ? 28.681 13.106 30.521 1.00 19.92 13 TRP B N 1
ATOM 865 C CA . TRP B 1 16 ? 29.659 12.040 30.547 1.00 21.10 13 TRP B CA 1
ATOM 866 C C . TRP B 1 16 ? 30.501 12.078 29.260 1.00 21.06 13 TRP B C 1
ATOM 867 O O . TRP B 1 16 ? 30.002 12.523 28.210 1.00 20.40 13 TRP B O 1
ATOM 878 N N . LYS B 1 17 ? 31.765 11.637 29.328 1.00 20.27 14 LYS B N 1
ATOM 879 C CA . LYS B 1 17 ? 32.589 11.463 28.119 1.00 21.41 14 LYS B CA 1
ATOM 880 C C . LYS B 1 17 ? 33.243 10.101 28.159 1.00 21.13 14 LYS B C 1
ATOM 881 O O . LYS B 1 17 ? 33.627 9.628 29.246 1.00 20.10 14 LYS B O 1
ATOM 887 N N . ASN B 1 18 ? 33.398 9.462 26.998 1.00 20.95 15 ASN B N 1
ATOM 888 C CA . ASN B 1 18 ? 34.115 8.191 26.966 1.00 22.51 15 ASN B CA 1
ATOM 889 C C . ASN B 1 18 ? 35.581 8.476 26.692 1.00 23.27 15 ASN B C 1
ATOM 890 O O . ASN B 1 18 ? 35.972 9.640 26.549 1.00 22.92 15 ASN B O 1
ATOM 895 N N . GLU B 1 19 ? 36.379 7.413 26.595 1.00 23.84 16 GLU B N 1
ATOM 896 C CA . GLU B 1 19 ? 37.826 7.605 26.526 1.00 26.59 16 GLU B CA 1
ATOM 897 C C . GLU B 1 19 ? 38.231 8.228 25.193 1.00 26.67 16 GLU B C 1
ATOM 898 O O . GLU B 1 19 ? 39.307 8.839 25.092 1.00 28.21 16 GLU B O 1
ATOM 904 N N . ARG B 1 20 ? 37.350 8.105 24.190 1.00 25.87 17 ARG B N 1
ATOM 905 C CA . ARG B 1 20 ? 37.561 8.716 22.863 1.00 26.86 17 ARG B CA 1
ATOM 906 C C . ARG B 1 20 ? 37.139 10.207 22.789 1.00 25.23 17 ARG B C 1
ATOM 907 O O . ARG B 1 20 ? 37.313 10.854 21.747 1.00 25.30 17 ARG B O 1
ATOM 915 N N . GLY B 1 21 ? 36.570 10.739 23.874 1.00 23.84 18 GLY B N 1
ATOM 916 C CA . GLY B 1 21 ? 36.123 12.125 23.911 1.00 23.37 18 GLY B CA 1
ATOM 917 C C . GLY B 1 21 ? 34.686 12.385 23.461 1.00 22.42 18 GLY B C 1
ATOM 918 O O . GLY B 1 21 ? 34.247 13.545 23.435 1.00 22.73 18 GLY B O 1
ATOM 919 N N . SER B 1 22 ? 33.966 11.321 23.089 1.00 21.20 19 SER B N 1
ATOM 920 C CA . SER B 1 22 ? 32.554 11.454 22.702 1.00 20.42 19 SER B CA 1
ATOM 921 C C . SER B 1 22 ? 31.718 11.848 23.922 1.00 20.27 19 SER B C 1
ATOM 922 O O . SER B 1 22 ? 32.064 11.474 25.060 1.00 20.05 19 SER B O 1
ATOM 925 N N . GLU B 1 23 ? 30.643 12.608 23.681 1.00 20.46 20 GLU B N 1
ATOM 926 C CA . GLU B 1 23 ? 29.950 13.265 24.771 1.00 20.18 20 GLU B CA 1
ATOM 927 C C . GLU B 1 23 ? 28.545 12.727 24.895 1.00 20.57 20 GLU B C 1
ATOM 928 O O . GLU B 1 23 ? 27.861 12.572 23.885 1.00 20.20 20 GLU B O 1
ATOM 934 N N . LEU B 1 24 ? 28.106 12.507 26.127 1.00 19.13 21 LEU B N 1
ATOM 935 C CA . LEU B 1 24 ? 26.747 12.025 26.393 1.00 20.20 21 LEU B CA 1
ATOM 936 C C . LEU B 1 24 ? 26.163 12.971 27.438 1.00 20.11 21 LEU B C 1
ATOM 937 O O . LEU B 1 24 ? 26.599 12.989 28.591 1.00 19.73 21 LEU B O 1
ATOM 942 N N . LEU B 1 25 ? 25.212 13.790 26.990 1.00 20.89 22 LEU B N 1
ATOM 943 C CA . LEU B 1 25 ? 24.507 14.741 27.858 1.00 21.54 22 LEU B CA 1
ATOM 944 C C . LEU B 1 25 ? 23.183 14.070 28.207 1.00 21.44 22 LEU B C 1
ATOM 945 O O . LEU B 1 25 ? 22.418 13.720 27.306 1.00 21.79 22 LEU B O 1
ATOM 950 N N . ILE B 1 26 ? 22.962 13.794 29.495 1.00 20.09 23 ILE B N 1
ATOM 951 C CA . ILE B 1 26 ? 21.708 13.244 29.964 1.00 20.70 23 ILE B CA 1
ATOM 952 C C . ILE B 1 26 ? 20.786 14.382 30.390 1.00 20.41 23 ILE B C 1
ATOM 953 O O . ILE B 1 26 ? 21.165 15.230 31.217 1.00 20.75 23 ILE B O 1
ATOM 958 N N . TRP B 1 27 ? 19.605 14.442 29.778 1.00 21.09 24 TRP B N 1
ATOM 959 C CA . TRP B 1 27 ? 18.616 15.481 30.116 1.00 22.22 24 TRP B CA 1
ATOM 960 C C . TRP B 1 27 ? 17.701 15.023 31.237 1.00 22.86 24 TRP B C 1
ATOM 961 O O . TRP B 1 27 ? 17.442 15.757 32.197 1.00 22.55 24 TRP B O 1
ATOM 972 N N . SER B 1 28 ? 17.196 13.813 31.110 1.00 23.55 25 SER B N 1
ATOM 973 C CA . SER B 1 28 ? 16.286 13.252 32.094 1.00 25.01 25 SER B CA 1
ATOM 974 C C . SER B 1 28 ? 16.393 11.727 32.116 1.00 25.73 25 SER B C 1
ATOM 975 O O . SER B 1 28 ? 16.824 11.107 31.143 1.00 24.30 25 SER B O 1
ATOM 978 N N . ALA B 1 29 ? 16.015 11.132 33.248 1.00 27.10 26 ALA B N 1
ATOM 979 C CA . ALA B 1 29 ? 15.949 9.680 33.365 1.00 29.64 26 ALA B CA 1
ATOM 980 C C . ALA B 1 29 ? 14.715 9.293 34.174 1.00 31.82 26 ALA B C 1
ATOM 981 O O . ALA B 1 29 ? 14.770 8.389 35.013 1.00 32.59 26 ALA B O 1
ATOM 983 N N . ASN B 1 30 ? 13.609 9.972 33.879 1.00 33.40 27 ASN B N 1
ATOM 984 C CA A ASN B 1 30 ? 12.367 9.843 34.643 0.50 34.97 27 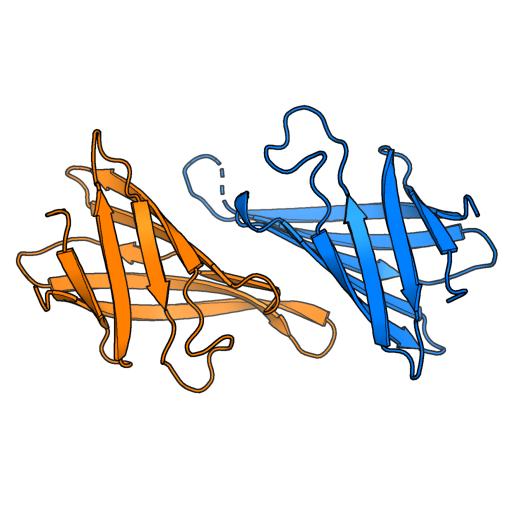ASN B CA 1
ATOM 985 C CA B ASN B 1 30 ? 12.372 9.836 34.647 0.50 34.65 27 ASN B CA 1
ATOM 986 C C . ASN B 1 30 ? 11.656 8.542 34.320 1.00 35.19 27 ASN B C 1
ATOM 987 O O . ASN B 1 30 ? 11.509 8.187 33.145 1.00 35.60 27 ASN B O 1
ATOM 996 N N . SER B 1 31 ? 11.227 7.829 35.361 1.00 36.01 28 SER B N 1
ATOM 997 C CA . SER B 1 31 ? 10.505 6.565 35.195 1.00 37.08 28 SER B CA 1
ATOM 998 C C . SER B 1 31 ? 11.342 5.516 34.448 1.00 36.31 28 SER B C 1
ATOM 999 O O . SER B 1 31 ? 10.809 4.657 33.744 1.00 36.93 28 SER B O 1
ATOM 1002 N N . GLY B 1 32 ? 12.660 5.603 34.593 1.00 35.79 29 GLY B N 1
ATOM 1003 C CA . GLY B 1 32 ? 13.561 4.650 33.959 1.00 34.60 29 GLY B CA 1
ATOM 1004 C C . GLY B 1 32 ? 13.831 4.866 32.485 1.00 33.71 29 GLY B C 1
ATOM 1005 O O . GLY B 1 32 ? 14.539 4.068 31.878 1.00 34.32 29 GLY B O 1
ATOM 1006 N N . THR B 1 33 ? 13.278 5.917 31.887 1.00 31.85 30 THR B N 1
ATOM 1007 C CA . THR B 1 33 ? 13.547 6.162 30.463 1.00 30.27 30 THR B CA 1
ATOM 1008 C C . THR B 1 33 ? 14.589 7.259 30.312 1.00 28.40 30 THR B C 1
ATOM 1009 O O . THR B 1 33 ? 14.447 8.351 30.886 1.00 29.59 30 THR B O 1
ATOM 1013 N N . ILE B 1 34 ? 15.640 6.985 29.551 1.00 25.71 31 ILE B N 1
ATOM 1014 C CA A ILE B 1 34 ? 16.642 8.015 29.379 0.50 25.12 31 ILE B CA 1
ATOM 1015 C CA B ILE B 1 34 ? 16.716 7.948 29.315 0.50 23.63 31 ILE B CA 1
ATOM 1016 C C . ILE B 1 34 ? 16.412 8.849 28.114 1.00 24.25 31 ILE B C 1
ATOM 1017 O O . ILE B 1 34 ? 16.062 8.335 27.050 1.00 23.83 31 ILE B O 1
ATOM 1026 N N . GLN B 1 35 ? 16.587 10.156 28.289 1.00 23.06 32 GLN B N 1
ATOM 1027 C CA . GLN B 1 35 ? 16.545 11.176 27.233 1.00 23.73 32 GLN B CA 1
ATOM 1028 C C . GLN B 1 35 ? 17.908 11.848 27.280 1.00 22.07 32 GLN B C 1
ATOM 1029 O O . GLN B 1 35 ? 18.254 12.491 28.297 1.00 22.95 32 GLN B O 1
ATOM 1035 N N . GLY B 1 36 ? 18.681 11.749 26.207 1.00 20.28 33 GLY B N 1
ATOM 1036 C CA . GLY B 1 36 ? 20.028 12.301 26.174 1.00 18.52 33 GLY B CA 1
ATOM 1037 C C . GLY B 1 36 ? 20.370 12.904 24.831 1.00 19.14 33 GLY B C 1
ATOM 1038 O O . GLY B 1 36 ? 19.562 12.862 23.881 1.00 18.36 33 GLY B O 1
ATOM 1039 N N . THR B 1 37 ? 21.595 13.424 24.738 1.00 18.23 34 THR B N 1
ATOM 1040 C CA . THR B 1 37 ? 22.174 13.886 23.452 1.00 19.36 34 THR B CA 1
ATOM 1041 C C . THR B 1 37 ? 23.580 13.349 23.388 1.00 19.28 34 THR B C 1
ATOM 1042 O O . THR B 1 37 ? 24.317 13.461 24.367 1.00 19.73 34 THR B O 1
ATOM 1046 N N . PHE B 1 38 ? 23.923 12.693 22.281 1.00 17.76 35 PHE B N 1
ATOM 1047 C CA . PHE B 1 38 ? 25.236 12.100 22.120 1.00 17.09 35 PHE B CA 1
ATOM 1048 C C . PHE B 1 38 ? 25.934 12.794 20.975 1.00 17.78 35 PHE B C 1
ATOM 1049 O O . PHE B 1 38 ? 25.305 13.071 19.933 1.00 18.24 35 PHE B O 1
ATOM 1057 N N . THR B 1 39 ? 27.232 13.033 21.146 1.00 18.16 36 THR B N 1
ATOM 1058 C CA . THR B 1 39 ? 28.055 13.603 20.058 1.00 20.34 36 THR B CA 1
ATOM 1059 C C . THR B 1 39 ? 29.339 12.796 19.923 1.00 20.44 36 THR B C 1
ATOM 1060 O O . THR B 1 39 ? 30.137 12.720 20.865 1.00 20.45 36 THR B O 1
ATOM 1064 N N . ASN B 1 40 ? 29.531 12.184 18.755 1.00 20.15 37 ASN B N 1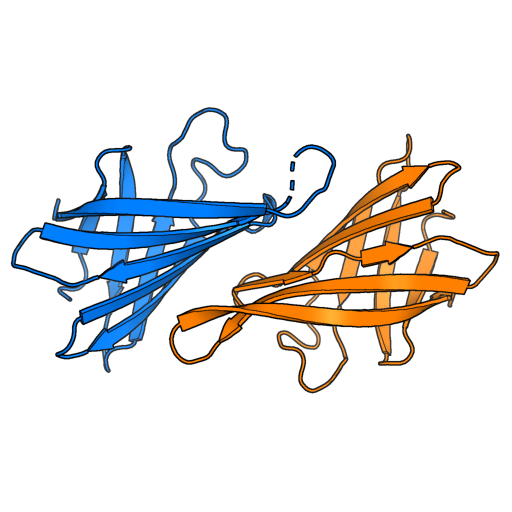
ATOM 1065 C CA . ASN B 1 40 ? 30.739 11.407 18.495 1.00 21.04 37 ASN B CA 1
ATOM 1066 C C . ASN B 1 40 ? 31.936 12.309 18.326 1.00 20.29 37 ASN B C 1
ATOM 1067 O O . ASN B 1 40 ? 31.838 13.313 17.633 1.00 20.49 37 ASN B O 1
ATOM 1072 N N . HIS B 1 41 ? 33.034 11.970 18.979 1.00 20.96 38 HIS B N 1
ATOM 1073 C CA . HIS B 1 41 ? 34.343 12.616 18.685 1.00 22.98 38 HIS B CA 1
ATOM 1074 C C . HIS B 1 41 ? 35.428 11.584 18.460 1.00 23.86 38 HIS B C 1
ATOM 1075 O O . HIS B 1 41 ? 36.630 11.917 18.506 1.00 25.20 38 HIS B O 1
ATOM 1082 N N . ALA B 1 42 ? 35.040 10.343 18.172 1.00 24.26 39 ALA B N 1
ATOM 1083 C CA . ALA B 1 42 ? 36.018 9.304 17.860 1.00 24.64 39 ALA B CA 1
ATOM 1084 C C . ALA B 1 42 ? 36.368 9.316 16.374 1.00 24.67 39 ALA B C 1
ATOM 1085 O O . ALA B 1 42 ? 35.521 9.120 15.541 1.00 24.72 39 ALA B O 1
ATOM 1087 N N . GLN B 1 43 ? 37.641 9.512 16.032 1.00 25.82 40 GLN B N 1
ATOM 1088 C CA . GLN B 1 43 ? 38.003 9.561 14.624 1.00 26.70 40 GLN B CA 1
ATOM 1089 C C . GLN B 1 43 ? 37.742 8.195 14.009 1.00 27.36 40 GLN B C 1
ATOM 1090 O O . GLN B 1 43 ? 37.894 7.172 14.669 1.00 28.02 40 GLN B O 1
ATOM 1096 N N . GLY B 1 44 ? 37.348 8.130 12.755 1.00 27.06 41 GLY B N 1
ATOM 1097 C CA . GLY B 1 44 ? 37.109 6.773 12.259 1.00 28.92 41 GLY B CA 1
ATOM 1098 C C . GLY B 1 44 ? 35.859 6.075 12.780 1.00 28.00 41 GLY B C 1
ATOM 1099 O O . GLY B 1 44 ? 35.636 4.878 12.520 1.00 27.66 41 GLY B O 1
ATOM 1100 N N . PHE B 1 45 ? 35.071 6.822 13.537 1.00 26.94 42 PHE B N 1
ATOM 1101 C CA . PHE B 1 45 ? 33.638 6.653 13.419 1.00 26.46 42 PHE B CA 1
ATOM 1102 C C . PHE B 1 45 ? 33.056 7.905 12.788 1.00 26.78 42 PHE B C 1
ATOM 1103 O O . PHE B 1 45 ? 33.553 9.026 12.979 1.00 27.01 42 PHE B O 1
ATOM 1111 N N . ALA B 1 46 ? 32.014 7.692 11.987 1.00 27.12 43 ALA B N 1
ATOM 1112 C CA . ALA B 1 46 ? 31.455 8.770 11.193 1.00 28.06 43 ALA B CA 1
ATOM 1113 C C . ALA B 1 46 ? 30.659 9.753 12.047 1.00 27.65 43 ALA B C 1
ATOM 1114 O O . ALA B 1 46 ? 30.427 9.517 13.259 1.00 27.75 43 ALA B O 1
ATOM 1116 N N . CYS B 1 47 ? 30.287 10.874 11.431 1.00 27.35 44 CYS B N 1
ATOM 1117 C CA . CYS B 1 47 ? 29.416 11.870 12.048 1.00 27.26 44 CYS B CA 1
ATOM 1118 C C . CYS B 1 47 ? 30.009 12.548 13.278 1.00 27.23 44 CYS B C 1
ATOM 1119 O O . CYS B 1 47 ? 29.297 12.813 14.248 1.00 27.43 44 CYS B O 1
ATOM 1122 N N . GLN B 1 48 ? 31.311 12.843 13.237 1.00 26.64 45 GLN B N 1
ATOM 1123 C CA . GLN B 1 48 ? 31.938 13.553 14.353 1.00 26.91 45 GLN B CA 1
ATOM 1124 C C . GLN B 1 48 ? 31.332 14.927 14.511 1.00 26.58 45 GLN B C 1
ATOM 1125 O O . GLN B 1 48 ? 31.066 15.605 13.518 1.00 26.51 45 GLN B O 1
ATOM 1131 N N . GLY B 1 49 ? 31.111 15.324 15.766 1.00 26.18 46 GLY B N 1
ATOM 1132 C CA . GLY B 1 49 ? 30.696 16.677 16.101 1.00 25.47 46 GLY B CA 1
ATOM 1133 C C . GLY B 1 49 ? 29.232 16.991 15.882 1.00 25.61 46 GLY B C 1
ATOM 1134 O O . GLY B 1 49 ? 28.809 18.133 16.074 1.00 25.86 46 GLY B O 1
ATOM 1135 N N . ILE B 1 50 ? 28.430 16.002 15.499 1.00 24.70 47 ILE B N 1
ATOM 1136 C CA . ILE B 1 50 ? 27.027 16.323 15.335 1.00 24.97 47 ILE B CA 1
ATOM 1137 C C . ILE B 1 50 ? 26.137 15.664 16.411 1.00 23.56 47 ILE B C 1
ATOM 1138 O O . ILE B 1 50 ? 26.145 14.447 16.603 1.00 23.22 47 ILE B O 1
ATOM 1143 N N . PRO B 1 51 ? 25.415 16.496 17.148 1.00 23.19 48 PRO B N 1
ATOM 1144 C CA . PRO B 1 51 ? 24.612 15.977 18.272 1.00 22.14 48 PRO B CA 1
ATOM 1145 C C . PRO B 1 51 ? 23.380 15.213 17.788 1.00 22.01 48 PRO B C 1
ATOM 1146 O O . PRO B 1 51 ? 22.614 15.733 16.942 1.00 23.31 48 PRO B O 1
ATOM 1150 N N . TYR B 1 52 ? 23.182 14.005 18.320 1.00 20.08 49 TYR B N 1
ATOM 1151 C CA . TYR B 1 52 ? 21.977 13.235 18.022 1.00 18.86 49 TYR B CA 1
ATOM 1152 C C . TYR B 1 52 ? 21.310 12.769 19.297 1.00 18.09 49 TYR B C 1
ATOM 1153 O O . TYR B 1 52 ? 21.977 12.547 20.286 1.00 18.26 49 TYR B O 1
ATOM 1162 N N . PRO B 1 53 ? 19.986 12.583 19.263 1.00 17.45 50 PRO B N 1
ATOM 1163 C CA . PRO B 1 53 ? 19.332 12.064 20.460 1.00 17.50 50 PRO B CA 1
ATOM 1164 C C . PRO B 1 53 ? 19.873 10.722 20.878 1.00 17.99 50 PRO B C 1
ATOM 1165 O O . PRO B 1 53 ? 20.218 9.876 20.024 1.00 18.06 50 PRO B O 1
ATOM 1169 N N . ALA B 1 54 ? 19.910 10.511 22.197 1.00 18.09 51 ALA B N 1
ATOM 1170 C CA . ALA B 1 54 ? 20.189 9.215 22.763 1.00 18.61 51 ALA B CA 1
ATOM 1171 C C . ALA B 1 54 ? 18.921 8.835 23.546 1.00 19.81 51 ALA B C 1
ATOM 1172 O O . ALA B 1 54 ? 18.356 9.676 24.244 1.00 21.02 51 ALA B O 1
ATOM 1174 N N . ALA B 1 55 ? 18.449 7.612 23.344 1.00 19.43 52 ALA B N 1
ATOM 1175 C CA . ALA B 1 55 ? 17.241 7.125 24.036 1.00 20.04 52 ALA B CA 1
ATOM 1176 C C . ALA B 1 55 ? 17.493 5.740 24.560 1.00 20.22 52 ALA B C 1
ATOM 1177 O O . ALA B 1 55 ? 18.121 4.935 23.897 1.00 20.42 52 ALA B O 1
ATOM 1179 N N . GLY B 1 56 ? 16.892 5.409 25.700 1.00 20.67 53 GLY B N 1
ATOM 1180 C CA . GLY B 1 56 ? 17.120 4.094 26.270 1.00 20.81 53 GLY B CA 1
ATOM 1181 C C . GLY B 1 56 ? 16.341 3.929 27.561 1.00 21.45 53 GLY B C 1
ATOM 1182 O O . GLY B 1 56 ? 15.356 4.663 27.799 1.00 22.13 53 GLY B O 1
ATOM 1183 N N . SER B 1 57 ? 16.825 3.009 28.392 1.00 22.76 54 SER B N 1
ATOM 1184 C CA . SER B 1 57 ? 16.186 2.668 29.676 1.00 25.11 54 SER B CA 1
ATOM 1185 C C . SER B 1 57 ? 17.245 2.397 30.712 1.00 25.54 54 SER B C 1
ATOM 1186 O O . SER B 1 57 ? 18.351 1.952 30.379 1.00 24.97 54 SER B O 1
ATOM 1189 N N . VAL B 1 58 ? 16.913 2.671 31.966 1.00 25.95 55 VAL B N 1
ATOM 1190 C CA . VAL B 1 58 ? 17.794 2.355 33.068 1.00 26.63 55 VAL B CA 1
ATOM 1191 C C . VAL B 1 58 ? 16.933 1.632 34.081 1.00 28.22 55 VAL B C 1
ATOM 1192 O O . VAL B 1 58 ? 15.766 1.971 34.253 1.00 27.73 55 VAL B O 1
ATOM 1196 N N . SER B 1 59 ? 17.493 0.603 34.701 1.00 29.77 56 SER B N 1
ATOM 1197 C CA . SER B 1 59 ? 16.774 -0.121 35.751 1.00 32.11 56 SER B CA 1
ATOM 1198 C C . SER B 1 59 ? 17.796 -0.484 36.822 1.00 32.89 56 SER B C 1
ATOM 1199 O O . SER B 1 59 ? 18.987 -0.154 36.673 1.00 31.83 56 SER B O 1
ATOM 1202 N N . PRO B 1 60 ? 17.363 -1.165 37.905 1.00 34.47 57 PRO B N 1
ATOM 1203 C CA . PRO B 1 60 ? 18.331 -1.577 38.930 1.00 35.17 57 PRO B CA 1
ATOM 1204 C C . PRO B 1 60 ? 19.398 -2.520 38.388 1.00 35.66 57 PRO B C 1
ATOM 1205 O O . PRO B 1 60 ? 20.439 -2.703 39.031 1.00 36.32 57 PRO B O 1
ATOM 1209 N N . THR B 1 61 ? 19.132 -3.074 37.201 1.00 36.01 58 THR B N 1
ATOM 1210 C CA . THR B 1 61 ? 19.979 -4.037 36.498 1.00 36.13 58 THR B CA 1
ATOM 1211 C C . THR B 1 61 ? 21.109 -3.351 35.698 1.00 34.88 58 THR B C 1
ATOM 1212 O O . THR B 1 61 ? 22.190 -3.906 35.542 1.00 34.97 58 THR B O 1
ATOM 1216 N N . GLY B 1 62 ? 20.863 -2.137 35.221 1.00 32.39 59 GLY B N 1
ATOM 1217 C CA . GLY B 1 62 ? 21.838 -1.456 34.391 1.00 29.08 59 GLY B CA 1
ATOM 1218 C C . GLY B 1 62 ? 21.132 -0.533 33.439 1.00 27.11 59 GLY B C 1
ATOM 1219 O O . GLY B 1 62 ? 20.081 0.003 33.765 1.00 25.78 59 GLY B O 1
ATOM 1220 N N . LEU B 1 63 ? 21.716 -0.342 32.255 1.00 24.47 60 LEU B N 1
ATOM 1221 C CA . LEU B 1 63 ? 21.114 0.552 31.305 1.00 23.32 60 LEU B CA 1
ATOM 1222 C C . LEU B 1 63 ? 21.478 0.183 29.888 1.00 21.95 60 LEU B C 1
ATOM 1223 O O . LEU B 1 63 ? 22.417 -0.580 29.650 1.00 20.94 60 LEU B O 1
ATOM 1228 N N . TYR B 1 64 ? 20.688 0.712 28.963 1.00 21.09 61 TYR B N 1
ATOM 1229 C CA . TYR B 1 64 ? 21.055 0.691 27.554 1.00 20.40 61 TYR B CA 1
ATOM 1230 C C . TYR B 1 64 ? 20.575 1.961 26.910 1.00 19.18 61 TYR B C 1
ATOM 1231 O O . TYR B 1 64 ? 19.603 2.593 27.357 1.00 19.05 61 TYR B O 1
ATOM 1240 N N . PHE B 1 65 ? 21.266 2.362 25.844 1.00 18.15 62 PHE B N 1
ATOM 1241 C CA . PHE B 1 65 ? 20.790 3.495 25.073 1.00 16.28 62 PHE B CA 1
ATOM 1242 C C . PHE B 1 65 ? 21.192 3.328 23.614 1.00 16.43 62 PHE B C 1
ATOM 1243 O O . PHE B 1 65 ? 22.155 2.610 23.314 1.00 16.06 62 PHE B O 1
ATOM 1251 N N . VAL B 1 66 ? 20.428 3.971 22.742 1.00 16.04 63 VAL B N 1
ATOM 1252 C CA . VAL B 1 66 ? 20.639 3.870 21.289 1.00 16.58 63 VAL B CA 1
ATOM 1253 C C . VAL B 1 66 ? 20.738 5.270 20.698 1.00 15.48 63 VAL B C 1
ATOM 1254 O O . VAL B 1 66 ? 20.042 6.183 21.135 1.00 15.69 63 VAL B O 1
ATOM 1258 N N . VAL B 1 67 ? 21.713 5.472 19.784 1.00 15.67 64 VAL B N 1
ATOM 1259 C CA . VAL B 1 67 ? 21.841 6.734 19.059 1.00 16.04 64 VAL B CA 1
ATOM 1260 C C . VAL B 1 67 ? 21.839 6.387 17.564 1.00 16.39 64 VAL B C 1
ATOM 1261 O O . VAL B 1 67 ? 22.603 5.530 17.148 1.00 16.29 64 V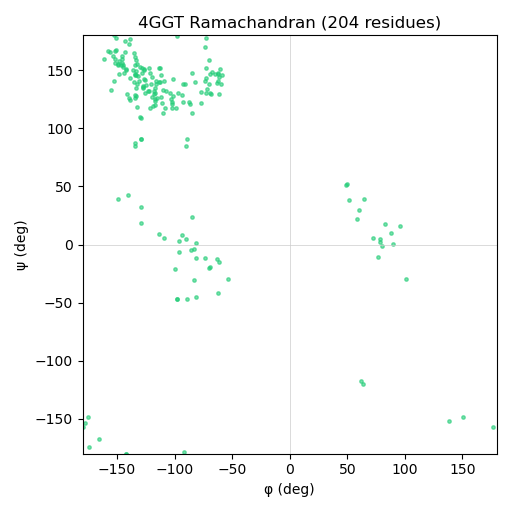AL B O 1
ATOM 1265 N N . THR B 1 68 ? 21.010 7.085 16.796 1.00 16.73 65 THR B N 1
ATOM 1266 C CA . THR B 1 68 ? 21.008 6.961 15.323 1.00 18.29 65 THR B CA 1
ATOM 1267 C C . THR B 1 68 ? 21.737 8.150 14.738 1.00 18.23 65 THR B C 1
ATOM 1268 O O . THR B 1 68 ? 21.366 9.321 14.994 1.00 18.16 65 THR B O 1
ATOM 1272 N N . PHE B 1 69 ? 22.804 7.832 13.989 1.00 18.77 66 PHE B N 1
ATOM 1273 C CA . PHE B 1 69 ? 23.615 8.828 13.300 1.00 19.75 66 PHE B CA 1
ATOM 1274 C C . PHE B 1 69 ? 23.040 9.054 11.910 1.00 20.44 66 PHE B C 1
ATOM 1275 O O . PHE B 1 69 ? 23.468 8.417 10.935 1.00 22.33 66 PHE B O 1
ATOM 1283 N N . ALA B 1 70 ? 22.033 9.935 11.843 1.00 22.51 67 ALA B N 1
ATOM 1284 C CA . ALA B 1 70 ? 21.154 9.984 10.670 1.00 23.15 67 ALA B CA 1
ATOM 1285 C C . ALA B 1 70 ? 21.996 10.534 9.551 1.00 25.35 67 ALA B C 1
ATOM 1286 O O . ALA B 1 70 ? 22.802 11.423 9.771 1.00 25.39 67 ALA B O 1
ATOM 1288 N N . GLN B 1 71 ? 21.904 9.999 8.355 1.00 26.73 68 GLN B N 1
ATOM 1289 C CA . GLN B 1 71 ? 22.810 10.663 7.376 1.00 30.88 68 GLN B CA 1
ATOM 1290 C C . GLN B 1 71 ? 24.300 10.303 7.452 1.00 29.55 68 GLN B C 1
ATOM 1291 O O . GLN B 1 71 ? 25.050 10.730 6.575 1.00 29.83 68 GLN B O 1
ATOM 1297 N N . CYS B 1 72 ? 24.750 9.607 8.501 1.00 28.28 69 CYS B N 1
ATOM 1298 C CA . CYS B 1 72 ? 25.795 8.590 8.309 1.00 27.98 69 CYS B CA 1
ATOM 1299 C C . CYS B 1 72 ? 25.126 7.220 8.178 1.00 26.10 69 CYS B C 1
ATOM 1300 O O . CYS B 1 72 ? 25.813 6.205 8.052 1.00 26.77 69 CYS B O 1
ATOM 1303 N N . ASN B 1 73 ? 23.783 7.184 8.196 1.00 24.27 70 ASN B N 1
ATOM 1304 C CA . ASN B 1 73 ? 23.052 5.932 7.999 1.00 22.21 70 ASN B CA 1
ATOM 1305 C C . ASN B 1 73 ? 23.569 4.814 8.867 1.00 19.88 70 ASN B C 1
ATOM 1306 O O . ASN B 1 73 ? 23.876 3.742 8.386 1.00 20.11 70 ASN B O 1
ATOM 1311 N N . SER B 1 74 ? 23.670 5.102 10.163 1.00 18.37 71 SER B N 1
ATOM 1312 C CA . SER B 1 74 ? 24.157 4.124 11.115 1.00 18.04 71 SER B CA 1
ATOM 1313 C C . SER B 1 74 ? 23.422 4.334 12.446 1.00 18.42 71 SER B C 1
ATOM 1314 O O . SER B 1 74 ? 22.832 5.397 12.701 1.00 18.34 71 SER B O 1
ATOM 1317 N N . PHE B 1 75 ? 23.476 3.319 13.292 1.00 17.67 72 PHE B N 1
ATOM 1318 C CA . PHE B 1 75 ? 23.120 3.505 14.704 1.00 17.49 72 PHE B CA 1
ATOM 1319 C C . PHE B 1 75 ? 23.951 2.620 15.604 1.00 16.81 72 PHE B C 1
ATOM 1320 O O . PHE B 1 75 ? 24.432 1.572 15.192 1.00 17.55 72 PHE B O 1
ATOM 1328 N N . THR B 1 76 ? 24.104 3.061 16.846 1.00 15.91 73 THR B N 1
ATOM 1329 C CA . THR B 1 76 ? 24.842 2.321 17.828 1.00 15.41 73 THR B CA 1
ATOM 1330 C C . THR B 1 76 ? 23.959 2.070 19.073 1.00 15.36 73 THR B C 1
ATOM 1331 O O . THR B 1 76 ? 23.288 2.982 19.524 1.00 16.29 73 THR B O 1
ATOM 1335 N N . ARG B 1 77 ? 24.018 0.851 19.598 1.00 14.70 74 ARG B N 1
ATOM 1336 C CA A ARG B 1 77 ? 23.377 0.540 20.872 0.50 15.80 74 ARG B CA 1
ATOM 1337 C CA B ARG B 1 77 ? 23.368 0.458 20.850 0.50 16.24 74 ARG B CA 1
ATOM 1338 C C . ARG B 1 77 ? 24.445 0.225 21.910 1.00 16.10 74 ARG B C 1
ATOM 1339 O O . ARG B 1 77 ? 25.307 -0.647 21.713 1.00 15.89 74 ARG B O 1
ATOM 1354 N N . TRP B 1 78 ? 24.390 0.965 23.024 1.00 15.83 75 TRP B N 1
ATOM 1355 C CA . TRP B 1 78 ? 25.267 0.697 24.175 1.00 16.78 75 TRP B CA 1
ATOM 1356 C C . TRP B 1 78 ? 24.485 -0.053 25.251 1.00 17.93 75 TRP B C 1
ATOM 1357 O O . TRP B 1 78 ? 23.292 0.231 25.484 1.00 17.52 75 TRP B O 1
ATOM 1368 N N . VAL B 1 79 ? 25.148 -0.988 25.924 1.00 19.36 76 VAL B N 1
ATOM 1369 C CA . VAL B 1 79 ? 24.529 -1.654 27.069 1.00 20.38 76 VAL B CA 1
ATOM 1370 C C . VAL B 1 79 ? 25.594 -1.699 28.168 1.00 19.86 76 VAL B C 1
ATOM 1371 O O . VAL B 1 79 ? 26.769 -1.890 27.865 1.00 20.12 76 VAL B O 1
ATOM 1375 N N . GLY B 1 80 ? 25.204 -1.464 29.421 1.00 20.89 77 GLY B N 1
ATOM 1376 C CA . GLY B 1 80 ? 26.218 -1.460 30.498 1.00 21.21 77 GLY B CA 1
ATOM 1377 C C . GLY B 1 80 ? 25.599 -1.235 31.861 1.00 22.53 77 GLY B C 1
ATOM 1378 O O . GLY B 1 80 ? 24.412 -1.560 32.075 1.00 21.92 77 GLY B O 1
ATOM 1379 N N . THR B 1 81 ? 26.394 -0.679 32.781 1.00 23.91 78 THR B N 1
ATOM 1380 C CA . THR B 1 81 ? 25.872 -0.295 34.105 1.00 25.14 78 THR B CA 1
ATOM 1381 C C . THR B 1 81 ? 26.450 1.035 34.508 1.00 25.50 78 THR B C 1
ATOM 1382 O O . THR B 1 81 ? 27.329 1.567 33.844 1.00 24.92 78 THR B O 1
ATOM 1386 N N . ILE B 1 82 ? 25.995 1.516 35.661 1.00 25.74 79 ILE B N 1
ATOM 1387 C CA . ILE B 1 82 ? 26.561 2.688 36.305 1.00 26.60 79 ILE B CA 1
ATOM 1388 C C . ILE B 1 82 ? 27.093 2.286 37.667 1.00 26.71 79 ILE B C 1
ATOM 1389 O O . ILE B 1 82 ? 26.388 1.663 38.462 1.00 27.73 79 ILE B O 1
ATOM 1394 N N . LYS B 1 83 ? 28.349 2.618 37.885 1.00 27.45 80 LYS B N 1
ATOM 1395 C CA . LYS B 1 83 ? 29.027 2.381 39.143 1.00 28.37 80 LYS B CA 1
ATOM 1396 C C . LYS B 1 83 ? 29.673 3.707 39.557 1.00 28.40 80 LYS B C 1
ATOM 1397 O O . LYS B 1 83 ? 30.807 4.025 39.169 1.00 27.86 80 LYS B O 1
ATOM 1403 N N . GLY B 1 84 ? 28.916 4.477 40.320 1.00 29.12 81 GLY B N 1
ATOM 1404 C CA . GLY B 1 84 ? 29.322 5.808 40.721 1.00 29.34 81 GLY B CA 1
ATOM 1405 C C . GLY B 1 84 ? 29.478 6.746 39.545 1.00 28.31 81 GLY B C 1
ATOM 1406 O O . GLY B 1 84 ? 28.521 6.999 38.818 1.00 29.37 81 GLY B O 1
ATOM 1407 N N . SER B 1 85 ? 30.686 7.268 39.374 1.00 27.29 82 SER B N 1
ATOM 1408 C CA . SER B 1 85 ? 30.991 8.227 38.319 1.00 26.87 82 SER B CA 1
ATOM 1409 C C . SER B 1 85 ? 31.456 7.543 37.019 1.00 24.68 82 SER B C 1
ATOM 1410 O O . SER B 1 85 ? 31.912 8.226 36.085 1.00 23.69 82 SER B O 1
ATOM 1413 N N . GLN B 1 86 ? 31.431 6.206 36.994 1.00 23.08 83 GLN B N 1
ATOM 1414 C CA . GLN B 1 86 ? 31.819 5.453 35.790 1.00 23.58 83 GLN B CA 1
ATOM 1415 C C . GLN B 1 86 ? 30.705 4.578 35.231 1.00 22.68 83 GLN B C 1
ATOM 1416 O O . GLN B 1 86 ? 29.910 4.004 35.966 1.00 22.24 83 GLN B O 1
ATOM 1422 N N . MET B 1 87 ? 30.674 4.491 33.915 1.00 21.45 84 MET B N 1
ATOM 1423 C CA . MET B 1 87 ? 29.606 3.782 33.219 1.00 22.21 84 MET B CA 1
ATOM 1424 C C . MET B 1 87 ? 30.273 2.912 32.153 1.00 21.32 84 MET B C 1
ATOM 1425 O O . MET B 1 87 ? 30.458 3.347 30.980 1.00 20.53 84 MET B O 1
ATOM 1430 N N . PRO B 1 88 ? 30.665 1.696 32.559 1.00 21.20 85 PRO B N 1
ATOM 1431 C CA . PRO B 1 88 ? 31.260 0.770 31.584 1.00 21.42 85 PRO B CA 1
ATOM 1432 C C . PRO B 1 88 ? 30.171 0.220 30.672 1.00 21.08 85 PRO B C 1
ATOM 1433 O O . PRO B 1 88 ? 29.059 -0.051 31.116 1.00 20.81 85 PRO B O 1
ATOM 1437 N N . THR B 1 89 ? 30.490 0.080 29.388 1.00 20.41 86 THR B N 1
ATOM 1438 C CA . THR B 1 89 ? 29.522 -0.411 28.427 1.00 20.24 86 THR B CA 1
ATOM 1439 C C . THR B 1 89 ? 30.177 -1.256 27.346 1.00 19.79 86 THR B C 1
ATOM 1440 O O . THR B 1 89 ? 31.384 -1.135 27.057 1.00 19.08 86 THR B O 1
ATOM 1444 N N . SER B 1 90 ? 29.355 -2.075 26.686 1.00 20.15 87 SER B N 1
ATOM 1445 C CA . SER B 1 90 ? 29.718 -2.633 25.380 1.00 19.65 87 SER B CA 1
ATOM 1446 C C . SER B 1 90 ? 28.776 -2.053 24.341 1.00 19.52 87 SER B C 1
ATOM 1447 O O . SER B 1 90 ? 27.667 -1.667 24.662 1.00 18.89 87 SER B O 1
ATOM 1450 N N . TRP B 1 91 ? 29.234 -1.943 23.103 1.00 18.79 88 TRP B N 1
ATOM 1451 C CA . TRP B 1 91 ? 28.372 -1.420 22.070 1.00 17.94 88 TRP B CA 1
ATOM 1452 C C . TRP B 1 91 ? 28.432 -2.223 20.808 1.00 17.46 88 TRP B C 1
ATOM 1453 O O . TRP B 1 91 ? 29.354 -2.996 20.611 1.00 17.26 88 TRP B O 1
ATOM 1464 N N . THR B 1 92 ? 27.440 -1.982 19.958 1.00 17.29 89 THR B N 1
ATOM 1465 C CA . THR B 1 92 ? 27.359 -2.592 18.644 1.00 18.23 89 THR B CA 1
ATOM 1466 C C . THR B 1 92 ? 26.880 -1.488 17.707 1.00 17.83 89 THR B C 1
ATOM 1467 O O . THR B 1 92 ? 25.888 -0.816 17.975 1.00 16.67 89 THR B O 1
ATOM 1471 N N . LEU B 1 93 ? 27.639 -1.275 16.636 1.00 17.79 90 LEU B N 1
ATOM 1472 C CA . LEU B 1 93 ? 27.335 -0.303 15.614 1.00 18.66 90 LEU B CA 1
ATOM 1473 C C . LEU B 1 93 ? 26.803 -1.019 14.383 1.00 19.06 90 LEU B C 1
ATOM 1474 O O . LEU B 1 93 ? 27.430 -1.971 13.893 1.00 17.91 90 LEU B O 1
ATOM 1479 N N . PHE B 1 94 ? 25.676 -0.534 13.875 1.00 19.09 91 PHE B N 1
ATOM 1480 C CA . PHE B 1 94 ? 25.090 -1.055 12.635 1.00 20.80 91 PHE B CA 1
ATOM 1481 C C . PHE B 1 94 ? 25.215 0.026 11.579 1.00 21.23 91 PHE B C 1
ATOM 1482 O O . PHE B 1 94 ? 24.812 1.156 11.817 1.00 19.70 91 PHE B O 1
ATOM 1490 N N . TYR B 1 95 ? 25.795 -0.316 10.417 1.00 23.04 92 TYR B N 1
ATOM 1491 C CA . TYR B 1 95 ? 26.079 0.678 9.400 1.00 24.10 92 TYR B CA 1
ATOM 1492 C C . TYR B 1 95 ? 26.078 0.058 8.004 1.00 25.41 92 TYR B C 1
ATOM 1493 O O . TYR B 1 95 ? 25.869 -1.152 7.853 1.00 24.46 92 TYR B O 1
ATOM 1502 N N . VAL B 1 96 ? 26.328 0.902 7.005 1.00 27.60 93 VAL B N 1
ATOM 1503 C CA . VAL B 1 96 ? 26.408 0.457 5.626 1.00 29.73 93 VAL B CA 1
ATOM 1504 C C . VAL B 1 96 ? 27.851 0.760 5.179 1.00 31.29 93 VAL B C 1
ATOM 1505 O O . VAL B 1 96 ? 28.329 1.892 5.300 1.00 31.21 93 VAL B O 1
ATOM 1509 N N . ASP B 1 97 ? 28.543 -0.272 4.721 1.00 32.96 94 ASP B N 1
ATOM 1510 C CA . ASP B 1 97 ? 29.910 -0.095 4.235 1.00 35.23 94 ASP B CA 1
ATOM 1511 C C . ASP B 1 97 ? 29.879 0.633 2.885 1.00 35.92 94 ASP B C 1
ATOM 1512 O O . ASP B 1 97 ? 28.806 0.943 2.373 1.00 35.84 94 ASP B O 1
ATOM 1517 N N . ASN B 1 98 ? 31.035 0.930 2.304 1.00 37.69 95 ASN B N 1
ATOM 1518 C CA . ASN B 1 98 ? 31.007 1.825 1.151 1.00 39.38 95 ASN B CA 1
ATOM 1519 C C . ASN B 1 98 ? 30.641 1.189 -0.197 1.00 39.25 95 ASN B C 1
ATOM 1520 O O . ASN B 1 98 ? 30.573 1.868 -1.220 1.00 39.72 95 ASN B O 1
ATOM 1525 N N . LYS B 1 99 ? 30.363 -0.110 -0.173 1.00 39.25 96 LYS B N 1
ATOM 1526 C CA . LYS B 1 99 ? 29.740 -0.778 -1.307 1.00 39.14 96 LYS B CA 1
ATOM 1527 C C . LYS B 1 99 ? 28.226 -0.874 -1.129 1.00 39.16 96 LYS B C 1
ATOM 1528 O O . LYS B 1 99 ? 27.517 -1.302 -2.041 1.00 39.24 96 LYS B O 1
ATOM 1534 N N . GLY B 1 100 ? 27.741 -0.479 0.046 1.00 38.04 97 GLY B N 1
ATOM 1535 C CA . GLY B 1 100 ? 26.313 -0.530 0.344 1.00 37.69 97 GLY B CA 1
ATOM 1536 C C . GLY B 1 100 ? 25.888 -1.788 1.080 1.00 37.17 97 GLY B C 1
ATOM 1537 O O . GLY B 1 100 ? 24.694 -2.096 1.123 1.00 37.75 97 GLY B O 1
ATOM 1538 N N . LYS B 1 101 ? 26.845 -2.520 1.656 1.00 35.73 98 LYS B N 1
ATOM 1539 C CA . LYS B 1 101 ? 26.515 -3.703 2.474 1.00 35.09 98 LYS B CA 1
ATOM 1540 C C . LYS B 1 101 ? 26.267 -3.298 3.935 1.00 33.05 98 LYS B C 1
ATOM 1541 O O . LYS B 1 101 ? 27.133 -2.689 4.554 1.00 32.90 98 LYS B O 1
ATOM 1547 N N . PRO B 1 102 ? 25.072 -3.608 4.477 1.00 31.57 99 PRO B N 1
ATOM 1548 C CA . PRO B 1 102 ? 24.808 -3.469 5.911 1.00 30.83 99 PRO B CA 1
ATOM 1549 C C . PRO B 1 102 ? 25.727 -4.372 6.727 1.00 30.19 99 PRO B C 1
ATOM 1550 O O . PRO B 1 102 ? 25.845 -5.564 6.445 1.00 29.88 99 PRO B O 1
ATOM 1554 N N . SER B 1 103 ? 26.374 -3.784 7.736 1.00 28.51 100 SER B N 1
ATOM 1555 C CA . SER B 1 103 ? 27.499 -4.408 8.432 1.00 27.78 100 SER B CA 1
ATOM 1556 C C . SER B 1 103 ? 27.423 -4.055 9.939 1.00 26.85 100 SER B C 1
ATOM 1557 O O . SER B 1 103 ? 26.662 -3.173 10.332 1.00 25.23 100 SER B O 1
ATOM 1560 N N . ARG B 1 104 ? 28.183 -4.763 10.767 1.00 26.13 101 ARG B N 1
ATOM 1561 C CA . ARG B 1 104 ? 28.277 -4.404 12.174 1.00 27.03 101 ARG B CA 1
ATOM 1562 C C . ARG B 1 104 ? 29.702 -4.407 12.740 1.00 25.65 101 ARG B C 1
ATOM 1563 O O . ARG B 1 104 ? 30.580 -5.126 12.259 1.00 25.11 101 ARG B O 1
ATOM 1571 N N . LEU B 1 105 ? 29.896 -3.616 13.796 1.00 24.72 102 LEU B N 1
ATOM 1572 C CA . LEU B 1 105 ? 31.146 -3.563 14.522 1.00 23.99 102 LEU B CA 1
ATOM 1573 C C . LEU B 1 105 ? 30.808 -3.625 15.996 1.00 23.67 102 LEU B C 1
ATOM 1574 O O . LEU B 1 105 ? 29.780 -3.090 16.402 1.00 21.88 102 LEU B O 1
ATOM 1579 N N . LYS B 1 106 ? 31.664 -4.264 16.788 1.00 23.05 103 LYS B N 1
ATOM 1580 C CA . LYS B 1 106 ? 31.470 -4.334 18.244 1.00 24.50 103 LYS B CA 1
ATOM 1581 C C . LYS B 1 106 ? 32.667 -3.739 18.972 1.00 24.08 103 LYS B C 1
ATOM 1582 O O . LYS B 1 106 ? 33.798 -3.785 18.478 1.00 25.24 103 LYS B O 1
ATOM 1588 N N . GLY B 1 107 ? 32.414 -3.137 20.119 1.00 23.96 104 GLY B N 1
ATOM 1589 C CA . GLY B 1 107 ? 33.512 -2.624 20.947 1.00 22.90 104 GLY B CA 1
ATOM 1590 C C . GLY B 1 107 ? 33.003 -2.300 22.333 1.00 22.18 104 GLY B C 1
ATOM 1591 O O . GLY B 1 107 ? 31.923 -2.753 22.754 1.00 21.03 104 GLY B O 1
ATOM 1592 N N . GLY B 1 108 ? 33.839 -1.584 23.076 1.00 21.78 105 GLY B N 1
ATOM 1593 C CA . GLY B 1 108 ? 33.546 -1.230 24.461 1.00 21.60 105 GLY B CA 1
ATOM 1594 C C . GLY B 1 108 ? 33.853 0.240 24.661 1.00 20.72 105 GLY B C 1
ATOM 1595 O O . GLY B 1 108 ? 34.598 0.837 23.889 1.00 21.84 105 GLY B O 1
ATOM 1596 N N . ASP B 1 109 ? 33.242 0.816 25.690 1.00 20.83 106 ASP B N 1
ATOM 1597 C CA . ASP B 1 109 ? 33.447 2.227 26.067 1.00 20.31 106 ASP B CA 1
ATOM 1598 C C . ASP B 1 109 ? 33.292 2.284 27.571 1.00 20.48 106 ASP B C 1
ATOM 1599 O O . ASP B 1 109 ? 32.473 1.554 28.150 1.00 20.30 106 ASP B O 1
ATOM 1604 N N . ILE B 1 110 ? 34.048 3.179 28.201 1.00 20.67 107 ILE B N 1
ATOM 1605 C CA . ILE B 1 110 ? 33.780 3.553 29.572 1.00 21.25 107 ILE B CA 1
ATOM 1606 C C . ILE B 1 110 ? 33.476 5.032 29.588 1.00 20.39 107 ILE B C 1
ATOM 1607 O O . ILE B 1 110 ? 34.320 5.840 29.165 1.00 20.51 107 ILE B O 1
ATOM 1612 N N . PHE B 1 111 ? 32.262 5.380 30.024 1.00 19.38 108 PHE B N 1
ATOM 1613 C CA . PHE B 1 111 ? 31.878 6.801 30.152 1.00 19.02 108 PHE B CA 1
ATOM 1614 C C . PHE B 1 111 ? 32.189 7.225 31.563 1.00 19.57 108 PHE B C 1
ATOM 1615 O O . PHE B 1 111 ? 31.929 6.474 32.518 1.00 20.19 108 PHE B O 1
ATOM 1623 N N . THR B 1 112 ? 32.735 8.424 31.690 1.00 19.59 109 THR B N 1
ATOM 1624 C CA . THR B 1 112 ? 33.094 8.951 33.007 1.00 20.83 109 THR B CA 1
ATOM 1625 C C . THR B 1 112 ? 32.332 10.262 33.165 1.00 21.22 109 THR B C 1
ATOM 1626 O O . THR B 1 112 ? 32.301 11.093 32.243 1.00 20.12 109 THR B O 1
ATOM 1630 N N . ARG B 1 113 ? 31.678 10.420 34.315 1.00 22.04 110 ARG B N 1
ATOM 1631 C CA . ARG B 1 113 ? 30.892 11.621 34.566 1.00 22.85 110 ARG B CA 1
ATOM 1632 C C . ARG B 1 113 ? 31.789 12.855 34.737 1.00 23.53 110 ARG B C 1
ATOM 1633 O O . ARG B 1 113 ? 32.760 12.828 35.504 1.00 23.42 110 ARG B O 1
ATOM 1641 N N . VAL B 1 114 ? 31.447 13.924 34.014 1.00 22.52 111 VAL B N 1
ATOM 1642 C CA . VAL B 1 114 ? 32.195 15.194 34.052 1.00 23.80 111 VAL B CA 1
ATOM 1643 C C . VAL B 1 114 ? 31.500 16.153 35.002 1.00 24.23 111 VAL B C 1
ATOM 1644 O O . VAL B 1 114 ? 32.157 16.774 35.866 1.00 24.09 111 VAL B O 1
ATOM 1648 N N . TRP B 1 115 ? 30.177 16.253 34.849 1.00 23.45 112 TRP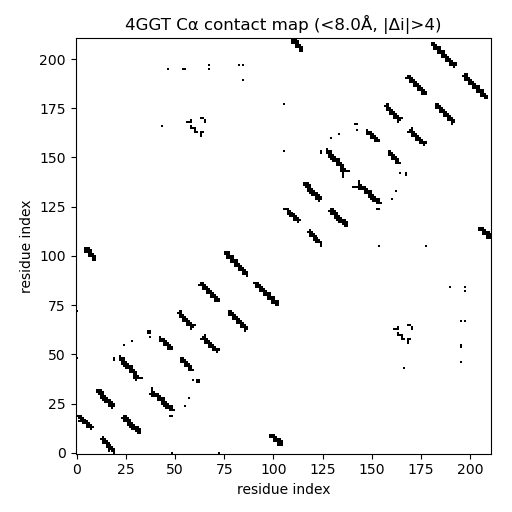 B N 1
ATOM 1649 C CA . TRP B 1 115 ? 29.305 16.945 35.815 1.00 22.97 112 TRP B CA 1
ATOM 1650 C C . TRP B 1 115 ? 27.944 16.272 35.947 1.00 23.41 112 TRP B C 1
ATOM 1651 O O . TRP B 1 115 ? 27.174 16.597 36.841 1.00 22.55 112 TRP B O 1
#

B-factor: mean 26.77, std 8.0, range [14.36, 61.05]

Organism: Bradyrhizobium diazoefficiens (strain JCM 10833 / BCRC 13528 / IAM 13628 / NBRC 14792 / USDA 110) (NCBI:txid224911)

InterPro domains:
  IPR005468 Avidin/streptavidin [PF01382] (29-128)
  IPR005468 Avidin/streptavidin [PS51326] (23-130)
  IPR036896 Avidin-like superfamily [G3DSA:2.40.128.30] (16-130)
  IPR036896 Avidin-like superfamily [SSF50876] (25-130)

Secondary structure (DSSP, 8-state):
--SSEEEE-TT--EEEEEE-GGGEEEEEEE---TT-TTTT-EEEEEEEEETTEEEEEEEEGGGTEEEEEEE--BTTEEEEEEEEEE---S--EEEEEEEEEEE--/--SSEEEE-TT--EEEEEE-GGGEEEEEEEB--TTSSSBT-EEEEEEEEETTEEEEEEEETTTTEEEEEEE--BTTEEEEEEEEEEE-TTS-EEEEEEEEEEEE--